Protein AF-A0A0V0QMC5-F1 (afdb_monomer_lite)

Structure (mmCIF, N/CA/C/O backbone):
data_AF-A0A0V0QMC5-F1
#
_entry.id   AF-A0A0V0QMC5-F1
#
loop_
_atom_site.group_PDB
_atom_site.id
_atom_site.type_symbol
_atom_site.label_atom_id
_atom_site.label_alt_id
_atom_site.label_comp_id
_atom_site.label_asym_id
_atom_site.label_entity_id
_atom_site.label_seq_id
_atom_site.pdbx_PDB_ins_code
_atom_site.Cartn_x
_atom_site.Cartn_y
_atom_site.Cartn_z
_atom_site.occupancy
_atom_site.B_iso_or_equiv
_atom_site.auth_seq_id
_atom_site.auth_comp_id
_atom_site.auth_asym_id
_atom_site.auth_atom_id
_atom_site.pdbx_PDB_model_num
ATOM 1 N N . MET A 1 1 ? -16.321 4.943 2.277 1.00 28.97 1 MET A N 1
ATOM 2 C CA . MET A 1 1 ? -15.683 5.980 3.112 1.00 28.97 1 MET A CA 1
ATOM 3 C C . MET A 1 1 ? -14.637 6.665 2.255 1.00 28.97 1 MET A C 1
ATOM 5 O O . MET A 1 1 ? -13.617 6.058 1.961 1.00 28.97 1 MET A O 1
ATOM 9 N N . TYR A 1 2 ? -14.929 7.880 1.792 1.00 22.17 2 TYR A N 1
ATOM 10 C CA . TYR A 1 2 ? -13.924 8.721 1.155 1.00 22.17 2 TYR A CA 1
ATOM 11 C C . TYR A 1 2 ? -12.969 9.185 2.243 1.00 22.17 2 TYR A C 1
ATOM 13 O O . TYR A 1 2 ? -13.327 9.986 3.105 1.00 22.17 2 TYR A O 1
ATOM 21 N N . ILE A 1 3 ? -11.749 8.663 2.218 1.00 25.73 3 ILE A N 1
ATOM 22 C CA . ILE A 1 3 ? -10.658 9.318 2.919 1.00 25.73 3 ILE A CA 1
ATOM 23 C C . ILE A 1 3 ? -10.392 10.588 2.111 1.00 25.73 3 ILE A C 1
ATOM 25 O O . ILE A 1 3 ? -9.772 10.535 1.046 1.00 25.73 3 ILE A O 1
ATOM 29 N N . LYS A 1 4 ? -10.890 11.734 2.590 1.00 29.11 4 LYS A N 1
ATOM 30 C CA . LYS A 1 4 ? -10.385 13.039 2.159 1.00 29.11 4 LYS A CA 1
ATOM 31 C C . LYS A 1 4 ? -8.964 13.141 2.701 1.00 29.11 4 LYS A C 1
ATOM 33 O O . LYS A 1 4 ? -8.725 13.649 3.793 1.00 29.11 4 LYS A O 1
ATOM 38 N N . ILE A 1 5 ? -8.030 12.554 1.958 1.00 29.44 5 ILE A N 1
ATOM 39 C CA . ILE A 1 5 ? -6.607 12.710 2.214 1.00 29.44 5 ILE A CA 1
ATOM 40 C C . ILE A 1 5 ? -6.326 14.188 1.992 1.00 29.44 5 ILE A C 1
ATOM 42 O O . ILE A 1 5 ? -6.602 14.718 0.910 1.00 29.44 5 ILE A O 1
ATOM 46 N N . ARG A 1 6 ? -5.839 14.831 3.060 1.00 25.47 6 ARG A N 1
ATOM 47 C CA . ARG A 1 6 ? -5.181 16.140 3.046 1.00 25.47 6 ARG A CA 1
ATOM 48 C C . ARG A 1 6 ? -4.457 16.311 1.715 1.00 25.47 6 ARG A C 1
ATOM 50 O O . ARG A 1 6 ? -3.781 15.385 1.279 1.00 25.47 6 ARG A O 1
ATOM 57 N N . GLU A 1 7 ? -4.636 17.452 1.063 1.00 30.78 7 GLU A N 1
ATOM 58 C CA . GLU A 1 7 ? -3.890 17.805 -0.140 1.00 30.78 7 GLU A CA 1
ATOM 59 C C . GLU A 1 7 ? -2.393 17.553 0.076 1.00 30.78 7 GLU A C 1
ATOM 61 O O . GLU A 1 7 ? -1.679 18.376 0.638 1.00 30.78 7 GLU A O 1
ATOM 66 N N . ILE A 1 8 ? -1.901 16.412 -0.403 1.00 32.62 8 ILE A N 1
ATOM 67 C CA . ILE A 1 8 ? -0.591 16.390 -1.023 1.00 32.62 8 ILE A CA 1
ATOM 68 C C . ILE A 1 8 ? -0.841 17.193 -2.291 1.00 32.62 8 ILE A C 1
ATOM 70 O O . ILE A 1 8 ? -1.477 16.702 -3.227 1.00 32.62 8 ILE A O 1
ATOM 74 N N . LYS A 1 9 ? -0.503 18.485 -2.234 1.00 29.08 9 LYS A N 1
ATOM 75 C CA . LYS A 1 9 ? -0.368 19.318 -3.425 1.00 29.08 9 LYS A CA 1
ATOM 76 C C . LYS A 1 9 ? 0.510 18.516 -4.376 1.00 29.08 9 LYS A C 1
ATOM 78 O O . LYS A 1 9 ? 1.635 18.228 -4.002 1.00 29.08 9 LYS A O 1
ATOM 83 N N . ASP A 1 10 ? -0.061 18.002 -5.460 1.00 40.97 10 ASP A N 1
ATOM 84 C CA . ASP A 1 10 ? 0.359 18.116 -6.866 1.00 40.97 10 ASP A CA 1
ATOM 85 C C . ASP A 1 10 ? 1.866 18.245 -7.231 1.00 40.97 10 ASP A C 1
ATOM 87 O O . ASP A 1 10 ? 2.194 18.639 -8.350 1.00 40.97 10 ASP A O 1
ATOM 91 N N . GLN A 1 11 ? 2.797 17.959 -6.321 1.00 41.06 11 GLN A N 1
ATOM 92 C CA . GLN A 1 11 ? 4.141 18.541 -6.310 1.00 41.06 11 GLN A CA 1
ATOM 93 C C . GLN A 1 11 ? 5.246 17.532 -5.972 1.00 41.06 11 GLN A C 1
ATOM 95 O O . GLN A 1 11 ? 6.317 17.946 -5.557 1.00 41.06 11 GLN A O 1
ATOM 100 N N . ASP A 1 12 ? 5.025 16.230 -6.169 1.00 43.59 12 ASP A N 1
ATOM 101 C CA . ASP A 1 12 ? 6.141 15.269 -6.081 1.00 43.59 12 ASP A CA 1
ATOM 102 C C . ASP A 1 12 ? 6.035 14.075 -7.043 1.00 43.59 12 ASP A C 1
ATOM 104 O O . ASP A 1 12 ? 6.689 13.051 -6.875 1.00 43.59 12 ASP A O 1
ATOM 108 N N . TYR A 1 13 ? 5.220 14.211 -8.095 1.00 43.84 13 TYR A N 1
ATOM 109 C CA . TYR A 1 13 ? 5.442 13.464 -9.329 1.00 43.84 13 TYR A CA 1
ATOM 110 C C . TYR A 1 13 ? 5.709 14.497 -10.426 1.00 43.84 13 TYR A C 1
ATOM 112 O O . TYR A 1 13 ? 4.837 15.331 -10.696 1.00 43.84 13 TYR A O 1
ATOM 120 N N . PRO A 1 14 ? 6.922 14.555 -10.986 1.00 40.41 14 PRO A N 1
ATOM 121 C CA . PRO A 1 14 ? 7.317 15.667 -11.827 1.00 40.41 14 PRO A CA 1
ATOM 122 C C . PRO A 1 14 ? 6.473 15.684 -13.104 1.00 40.41 14 PRO A C 1
ATOM 124 O O . PRO A 1 14 ? 6.470 14.749 -13.896 1.00 40.41 14 PRO A O 1
ATOM 127 N N . ARG A 1 15 ? 5.754 16.792 -13.307 1.00 44.69 15 ARG A N 1
ATOM 128 C CA . ARG A 1 15 ? 5.015 17.130 -14.539 1.00 44.69 15 ARG A CA 1
ATOM 129 C C . ARG A 1 15 ? 5.931 17.468 -15.727 1.00 44.69 15 ARG A C 1
ATOM 131 O O . ARG A 1 15 ? 5.450 17.884 -16.774 1.00 44.69 15 ARG A O 1
ATOM 138 N N . GLN A 1 16 ? 7.242 17.354 -15.545 1.00 51.91 16 GLN A N 1
ATOM 139 C CA . GLN A 1 16 ? 8.277 17.734 -16.497 1.00 51.91 16 GLN A CA 1
ATOM 140 C C . GLN A 1 16 ? 9.304 16.613 -16.613 1.00 51.91 16 GLN A C 1
ATOM 142 O O . GLN A 1 16 ? 9.510 15.861 -15.661 1.00 51.91 16 GLN A O 1
ATOM 147 N N . VAL A 1 17 ? 9.959 16.546 -17.776 1.00 56.66 17 VAL A N 1
ATOM 148 C CA . VAL A 1 17 ? 11.167 15.745 -18.000 1.00 56.66 17 VAL A CA 1
ATOM 149 C C . VAL A 1 17 ? 12.146 16.054 -16.869 1.00 56.66 17 VAL A C 1
ATOM 151 O O . VAL A 1 17 ? 12.689 17.155 -16.804 1.00 56.66 17 VAL A O 1
ATOM 154 N N . ILE A 1 18 ? 12.312 15.113 -15.943 1.00 67.94 18 ILE A N 1
ATOM 155 C CA . ILE A 1 18 ? 13.310 15.237 -14.886 1.00 67.94 18 ILE A CA 1
ATOM 156 C C . ILE A 1 18 ? 14.675 14.920 -15.450 1.00 67.94 18 ILE A C 1
ATOM 158 O O . ILE A 1 18 ? 14.843 13.973 -16.216 1.00 67.94 18 ILE A O 1
ATOM 162 N N . ASP A 1 19 ? 15.657 15.715 -15.050 1.00 76.56 19 ASP A N 1
ATOM 163 C CA . ASP A 1 19 ? 17.043 15.398 -15.326 1.00 76.56 19 ASP A CA 1
ATOM 164 C C . ASP A 1 19 ? 17.458 14.116 -14.585 1.00 76.56 19 ASP A C 1
ATOM 166 O O . ASP A 1 19 ? 16.930 13.764 -13.525 1.00 76.56 19 ASP A O 1
ATOM 170 N N . GLU A 1 20 ? 18.437 13.414 -15.147 1.00 79.44 20 GLU A N 1
ATOM 171 C CA . GLU A 1 20 ? 18.929 12.134 -14.630 1.00 79.44 20 GLU A CA 1
ATOM 172 C C . GLU A 1 20 ? 19.412 12.233 -13.170 1.00 79.44 20 GLU A C 1
ATOM 174 O O . GLU A 1 20 ? 19.252 11.297 -12.382 1.00 79.44 20 GLU A O 1
ATOM 179 N N . LYS A 1 21 ? 19.984 13.379 -12.777 1.00 81.88 21 LYS A N 1
ATOM 180 C CA . LYS A 1 21 ? 20.479 13.609 -11.414 1.00 81.88 21 LYS A CA 1
ATOM 181 C C . LYS A 1 21 ? 19.318 13.719 -10.423 1.00 81.88 21 LYS A C 1
ATOM 183 O O . LYS A 1 21 ? 19.379 13.113 -9.351 1.00 81.88 21 LYS A O 1
ATOM 188 N N . THR A 1 22 ? 18.259 14.428 -10.795 1.00 78.69 22 THR A N 1
ATOM 189 C CA . THR A 1 22 ? 17.004 14.494 -10.043 1.00 78.69 22 THR A CA 1
ATOM 190 C C . THR A 1 22 ? 16.368 13.108 -9.947 1.00 78.69 22 THR A C 1
ATOM 192 O O . THR A 1 22 ? 16.087 12.650 -8.839 1.00 78.69 22 THR A O 1
ATOM 195 N N . ALA A 1 23 ? 16.239 12.375 -11.057 1.00 78.62 23 ALA A N 1
ATOM 196 C CA . ALA A 1 23 ? 15.662 11.028 -11.054 1.00 78.62 23 ALA A CA 1
ATOM 197 C C . ALA A 1 23 ? 16.403 10.071 -10.103 1.00 78.62 23 ALA A C 1
ATOM 199 O O . ALA A 1 23 ? 15.779 9.405 -9.277 1.00 78.62 23 ALA A O 1
ATOM 200 N N . LYS A 1 24 ? 17.740 10.067 -10.119 1.00 83.12 24 LYS A N 1
ATOM 201 C CA . LYS A 1 24 ? 18.550 9.251 -9.195 1.00 83.12 24 LYS A CA 1
ATOM 202 C C . LYS A 1 24 ? 18.336 9.605 -7.722 1.00 83.12 24 LYS A C 1
ATOM 204 O O . LYS A 1 24 ? 18.384 8.718 -6.874 1.00 83.12 24 LYS A O 1
ATOM 209 N N . SER A 1 25 ? 18.088 10.877 -7.410 1.00 80.69 25 SER A N 1
ATOM 210 C CA . SER A 1 25 ? 17.834 11.319 -6.034 1.00 80.69 25 SER A CA 1
ATOM 211 C C . SER A 1 25 ? 16.466 10.865 -5.517 1.00 80.69 25 SER A C 1
ATOM 213 O O . SER A 1 25 ? 16.364 10.457 -4.363 1.00 80.69 25 SER A O 1
ATOM 215 N N . TYR A 1 26 ? 15.421 10.949 -6.344 1.00 79.50 26 TYR A N 1
ATOM 216 C CA . TYR A 1 26 ? 14.044 10.659 -5.921 1.00 79.50 26 TYR A CA 1
ATOM 217 C C . TYR A 1 26 ? 13.670 9.179 -6.062 1.00 79.50 26 TYR A C 1
ATOM 219 O O . TYR A 1 26 ? 13.027 8.608 -5.182 1.00 79.50 26 TYR A O 1
ATOM 227 N N . CYS A 1 27 ? 14.081 8.535 -7.154 1.00 82.06 27 CYS A N 1
ATOM 228 C CA . CYS A 1 27 ? 13.667 7.174 -7.492 1.00 82.06 27 CYS A CA 1
ATOM 229 C C . CYS A 1 27 ? 14.529 6.089 -6.808 1.00 82.06 27 CYS A C 1
ATOM 231 O O . CYS A 1 27 ? 14.184 4.901 -6.823 1.00 82.06 27 CYS A O 1
ATOM 233 N N . GLY A 1 28 ? 15.657 6.475 -6.201 1.00 86.38 28 GLY A N 1
ATOM 234 C CA . GLY A 1 28 ? 16.587 5.558 -5.547 1.00 86.38 28 GLY A CA 1
ATOM 235 C C . GLY A 1 28 ? 17.204 4.566 -6.536 1.00 86.38 28 GLY A C 1
ATOM 236 O O . GLY A 1 28 ? 17.876 4.962 -7.479 1.00 86.38 28 GLY A O 1
ATOM 237 N N . GLN A 1 29 ? 16.989 3.266 -6.314 1.00 89.00 29 GLN A N 1
ATOM 238 C CA . GLN A 1 29 ? 17.571 2.196 -7.142 1.00 89.00 29 GLN A CA 1
ATOM 239 C C . GLN A 1 29 ? 16.769 1.847 -8.405 1.00 89.00 29 GLN A C 1
ATOM 241 O O . GLN A 1 29 ? 17.241 1.045 -9.202 1.00 89.00 29 GLN A O 1
ATOM 246 N N . VAL A 1 30 ? 15.555 2.379 -8.573 1.00 89.44 30 VAL A N 1
ATOM 247 C CA . VAL A 1 30 ? 14.687 2.054 -9.717 1.00 89.44 30 VAL A CA 1
ATOM 248 C C . VAL A 1 30 ? 14.483 3.318 -10.527 1.00 89.44 30 VAL A C 1
ATOM 250 O O . VAL A 1 30 ? 13.495 4.023 -10.331 1.00 89.44 30 VAL A O 1
ATOM 253 N N . VAL A 1 31 ? 15.453 3.635 -11.378 1.00 88.56 31 VAL A N 1
ATOM 254 C CA . VAL A 1 31 ? 15.481 4.895 -12.132 1.00 88.56 31 VAL A CA 1
ATOM 255 C C . VAL A 1 31 ? 15.034 4.662 -13.570 1.00 88.56 31 VAL A C 1
ATOM 257 O O . VAL A 1 31 ? 14.238 5.440 -14.088 1.00 88.56 31 VAL A O 1
ATOM 260 N N . TYR A 1 32 ? 15.498 3.579 -14.190 1.00 91.12 32 TYR A N 1
ATOM 261 C CA . TYR A 1 32 ? 15.303 3.274 -15.605 1.00 91.12 32 TYR A CA 1
ATOM 262 C C . TYR A 1 32 ? 14.290 2.154 -15.832 1.00 91.12 32 TYR A C 1
ATOM 264 O O . TYR A 1 32 ? 14.012 1.353 -14.934 1.00 91.12 32 TYR A O 1
ATOM 272 N N . ASN A 1 33 ? 13.780 2.043 -17.059 1.00 90.69 33 ASN A N 1
ATOM 273 C CA . ASN A 1 33 ? 12.853 0.975 -17.443 1.00 90.69 33 ASN A CA 1
ATOM 274 C C . ASN A 1 33 ? 13.448 -0.423 -17.216 1.00 90.69 33 ASN A C 1
ATOM 276 O O . ASN A 1 33 ? 12.760 -1.313 -16.710 1.00 90.69 33 ASN A O 1
ATOM 280 N N . LYS A 1 34 ? 14.744 -0.618 -17.489 1.00 92.06 34 LYS A N 1
ATOM 281 C CA . LYS A 1 34 ? 15.441 -1.883 -17.193 1.00 92.06 34 LYS A CA 1
ATOM 282 C C . LYS A 1 34 ? 15.437 -2.260 -15.708 1.00 92.06 34 LYS A C 1
ATOM 284 O O . LYS A 1 34 ? 15.440 -3.446 -15.381 1.00 92.06 34 LYS A O 1
ATOM 289 N N . ASP A 1 35 ? 15.363 -1.278 -14.810 1.00 92.00 35 ASP A N 1
ATOM 290 C CA . ASP A 1 35 ? 15.381 -1.514 -13.364 1.00 92.00 35 ASP A CA 1
ATOM 291 C C . ASP A 1 35 ? 14.039 -2.062 -12.848 1.00 92.00 35 ASP A C 1
ATOM 293 O O . ASP A 1 35 ? 13.967 -2.589 -11.731 1.00 92.00 35 ASP A O 1
ATOM 297 N N . LEU A 1 36 ? 12.965 -1.971 -13.644 1.00 89.25 36 LEU A N 1
ATOM 298 C CA . LEU A 1 36 ? 11.629 -2.449 -13.278 1.00 89.25 36 LEU A CA 1
ATOM 299 C C . LEU A 1 36 ? 11.550 -3.979 -13.217 1.00 89.25 36 LEU A C 1
ATOM 301 O O . LEU A 1 36 ? 10.732 -4.517 -12.475 1.00 89.25 36 LEU A O 1
ATOM 305 N N . GLY A 1 37 ? 12.406 -4.690 -13.960 1.00 86.50 37 GLY A N 1
ATOM 306 C CA . GLY A 1 37 ? 12.398 -6.157 -14.000 1.00 86.50 37 GLY A CA 1
ATOM 307 C C . GLY A 1 37 ? 11.114 -6.754 -14.592 1.00 86.50 37 GLY A C 1
ATOM 308 O O . GLY A 1 37 ? 10.752 -7.885 -14.267 1.00 86.50 37 GLY A O 1
ATOM 309 N N . LEU A 1 38 ? 10.399 -6.001 -15.435 1.00 84.25 38 LEU A N 1
ATOM 310 C CA . LEU A 1 38 ? 9.182 -6.473 -16.096 1.00 84.25 38 LEU A CA 1
ATOM 311 C C . LEU A 1 38 ? 9.520 -7.518 -17.165 1.00 84.25 38 LEU A C 1
ATOM 313 O O . LEU A 1 38 ? 10.466 -7.358 -17.933 1.00 84.25 38 LEU A O 1
ATOM 317 N N . LYS A 1 39 ? 8.682 -8.558 -17.281 1.00 80.44 39 LYS A N 1
ATOM 318 C CA . LYS A 1 39 ? 8.802 -9.578 -18.345 1.00 80.44 39 LYS A CA 1
ATOM 319 C C . LYS A 1 39 ? 8.669 -8.981 -19.751 1.00 80.44 39 LYS A C 1
ATOM 321 O O . LYS A 1 39 ? 9.186 -9.548 -20.708 1.00 80.44 39 LYS A O 1
ATOM 326 N N . LYS A 1 40 ? 7.935 -7.871 -19.873 1.00 81.69 40 LYS A N 1
ATOM 327 C CA . LYS A 1 40 ? 7.776 -7.081 -21.096 1.00 81.69 40 LYS A CA 1
ATOM 328 C C . LYS A 1 40 ? 7.886 -5.604 -20.733 1.00 81.69 40 LYS A C 1
ATOM 330 O O . LYS A 1 40 ? 7.111 -5.129 -19.908 1.00 81.69 40 LYS A O 1
ATOM 335 N N . LEU A 1 41 ? 8.832 -4.905 -21.352 1.00 86.81 41 LEU A N 1
ATOM 336 C CA . LEU A 1 41 ? 8.982 -3.454 -21.252 1.00 86.81 41 LEU A CA 1
ATOM 337 C C . LEU A 1 41 ? 8.088 -2.803 -22.304 1.00 86.81 41 LEU A C 1
ATOM 339 O O . LEU A 1 41 ? 8.539 -2.424 -23.382 1.00 86.81 41 LEU A O 1
ATOM 343 N N . VAL A 1 42 ? 6.795 -2.777 -22.006 1.00 90.12 42 VAL A N 1
ATOM 344 C CA . VAL A 1 42 ? 5.780 -2.151 -22.850 1.00 90.12 42 VAL A CA 1
ATOM 345 C C . VAL A 1 42 ? 5.059 -1.074 -22.067 1.00 90.12 42 VAL A C 1
ATOM 347 O O . VAL A 1 42 ? 4.887 -1.185 -20.852 1.00 90.12 42 VAL A O 1
ATOM 350 N N . SER A 1 43 ? 4.657 -0.033 -22.774 1.00 86.69 43 SER A N 1
ATOM 351 C CA . SER A 1 43 ? 3.884 1.057 -22.219 1.00 86.69 43 SER A CA 1
ATOM 352 C C . SER A 1 43 ? 2.419 0.670 -22.030 1.00 86.69 43 SER A C 1
ATOM 354 O O . SER A 1 43 ? 1.970 -0.380 -22.502 1.00 86.69 43 SER A O 1
ATOM 356 N N . VAL A 1 44 ? 1.647 1.534 -21.371 1.00 85.50 44 VAL A N 1
ATOM 357 C CA . VAL A 1 44 ? 0.197 1.371 -21.185 1.00 85.50 44 VAL A CA 1
ATOM 358 C C . VAL A 1 44 ? -0.522 1.228 -22.533 1.00 85.50 44 VAL A C 1
ATOM 360 O O . VAL A 1 44 ? -1.479 0.462 -22.634 1.00 85.50 44 VAL A O 1
ATOM 363 N N . ASN A 1 45 ? -0.021 1.883 -23.585 1.00 84.88 45 ASN A N 1
ATOM 364 C CA . ASN A 1 45 ? -0.559 1.773 -24.945 1.00 84.88 45 ASN A CA 1
ATOM 365 C C . ASN A 1 45 ? 0.028 0.615 -25.770 1.00 84.88 45 ASN A C 1
ATOM 367 O O . ASN A 1 45 ? -0.334 0.444 -26.933 1.00 84.88 45 ASN A O 1
ATOM 371 N N . GLY A 1 46 ? 0.914 -0.196 -25.188 1.00 85.94 46 GLY A N 1
ATOM 372 C CA . GLY A 1 46 ? 1.519 -1.351 -25.850 1.00 85.94 46 GLY A CA 1
ATOM 373 C C . GLY A 1 46 ? 2.736 -1.032 -26.722 1.00 85.94 46 GLY A C 1
ATOM 374 O O . GLY A 1 46 ? 3.211 -1.918 -27.430 1.00 85.94 46 GLY A O 1
ATOM 375 N N . GLU A 1 47 ? 3.260 0.192 -26.666 1.00 89.06 47 GLU A N 1
ATOM 376 C CA . GLU A 1 47 ? 4.507 0.558 -27.345 1.00 89.06 47 GLU A CA 1
ATOM 377 C C . GLU A 1 47 ? 5.719 0.025 -26.578 1.00 89.06 47 GLU A C 1
ATOM 379 O O . GLU A 1 47 ? 5.678 -0.128 -25.359 1.00 89.06 47 GLU A O 1
ATOM 384 N N . GLN A 1 48 ? 6.807 -0.286 -27.280 1.00 90.62 48 GLN A N 1
ATOM 385 C CA . GLN A 1 48 ? 8.021 -0.776 -26.634 1.00 90.62 48 GLN A CA 1
ATOM 386 C C . GLN A 1 48 ? 8.738 0.370 -25.913 1.00 90.62 48 GLN A C 1
ATOM 388 O O . GLN A 1 48 ? 9.020 1.403 -26.513 1.00 90.62 48 GLN A O 1
ATOM 393 N N . LEU A 1 49 ? 9.062 0.158 -24.639 1.00 88.94 49 LEU A N 1
ATOM 394 C CA . LEU A 1 49 ? 9.821 1.110 -23.836 1.00 88.94 49 LEU A CA 1
ATOM 395 C C . LEU A 1 49 ? 11.324 0.893 -24.026 1.00 88.94 49 LEU A C 1
ATOM 397 O O . LEU A 1 49 ? 11.795 -0.249 -24.008 1.00 88.94 49 LEU A O 1
ATOM 401 N N . ASP A 1 50 ? 12.074 1.987 -24.160 1.00 89.94 50 ASP A N 1
ATOM 402 C CA . ASP A 1 50 ? 13.536 1.948 -24.177 1.00 89.94 50 ASP A CA 1
ATOM 403 C C . ASP A 1 50 ? 14.060 1.559 -22.776 1.00 89.94 50 ASP A C 1
ATOM 405 O O . ASP A 1 50 ? 13.683 2.201 -21.788 1.00 89.94 50 ASP A O 1
ATOM 409 N N . PRO A 1 51 ? 14.896 0.510 -22.642 1.00 91.12 51 PRO A N 1
ATOM 410 C CA . PRO A 1 51 ? 15.471 0.097 -21.362 1.00 91.12 51 PRO A CA 1
ATOM 411 C C . PRO A 1 51 ? 16.292 1.172 -20.636 1.00 91.12 51 PRO A C 1
ATOM 413 O O . PRO A 1 51 ? 16.357 1.128 -19.402 1.00 91.12 51 PRO A O 1
ATOM 416 N N . ASP A 1 52 ? 16.927 2.087 -21.373 1.00 90.81 52 ASP A N 1
ATOM 417 C CA . ASP A 1 52 ? 17.802 3.133 -20.833 1.00 90.81 52 ASP A CA 1
ATOM 418 C C . ASP A 1 52 ? 17.062 4.449 -20.545 1.00 90.81 52 ASP A C 1
ATOM 420 O O . ASP A 1 52 ? 17.610 5.329 -19.877 1.00 90.81 52 ASP A O 1
ATOM 424 N N . ASP A 1 53 ? 15.796 4.559 -20.954 1.00 88.81 53 ASP A N 1
ATOM 425 C CA . ASP A 1 53 ? 14.939 5.681 -20.582 1.00 88.81 53 ASP A CA 1
ATOM 426 C C . ASP A 1 53 ? 14.515 5.616 -19.107 1.00 88.81 53 ASP A C 1
ATOM 428 O O . ASP A 1 53 ? 14.349 4.547 -18.504 1.00 88.81 53 ASP A O 1
ATOM 432 N N . ILE A 1 54 ? 14.310 6.801 -18.521 1.00 85.19 54 ILE A N 1
ATOM 433 C CA . ILE A 1 54 ? 13.794 6.959 -17.156 1.00 85.19 54 ILE A CA 1
ATOM 434 C C . ILE A 1 54 ? 12.404 6.322 -17.075 1.00 85.19 54 ILE A C 1
ATOM 436 O O . ILE A 1 54 ? 11.508 6.644 -17.857 1.00 85.19 54 ILE A O 1
ATOM 440 N N . ALA A 1 55 ? 12.212 5.445 -16.091 1.00 86.12 55 ALA A N 1
ATOM 441 C CA . ALA A 1 55 ? 10.939 4.783 -15.871 1.00 86.12 55 ALA A CA 1
ATOM 442 C C . ALA A 1 55 ? 9.872 5.783 -15.424 1.00 86.12 55 ALA A C 1
ATOM 444 O O . ALA A 1 55 ? 10.067 6.553 -14.482 1.00 86.12 55 ALA A O 1
ATOM 445 N N . VAL A 1 56 ? 8.696 5.707 -16.041 1.00 85.50 56 VAL A N 1
ATOM 446 C CA . VAL A 1 56 ? 7.528 6.479 -15.618 1.00 85.50 56 VAL A CA 1
ATOM 447 C C . VAL A 1 56 ? 6.382 5.506 -15.306 1.00 85.50 56 VAL A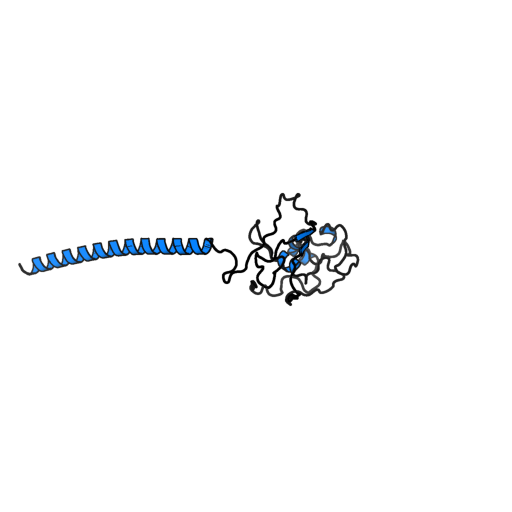 C 1
ATOM 449 O O . VAL A 1 56 ? 5.821 4.934 -16.236 1.00 85.50 56 VAL A O 1
ATOM 452 N N . PRO A 1 57 ? 5.996 5.279 -14.036 1.00 87.62 57 PRO A N 1
ATOM 453 C CA . PRO A 1 57 ? 6.591 5.802 -12.812 1.00 87.62 57 PRO A CA 1
ATOM 454 C C . PRO A 1 57 ? 7.863 5.107 -12.299 1.00 87.62 57 PRO A C 1
ATOM 456 O O . PRO A 1 57 ? 7.920 3.889 -12.211 1.00 87.62 57 PRO A O 1
ATOM 459 N N . CYS A 1 58 ? 8.875 5.872 -11.888 1.00 86.19 58 CYS A N 1
ATOM 460 C CA . CYS A 1 58 ? 10.094 5.340 -11.271 1.00 86.19 58 CYS A CA 1
ATOM 461 C C . CYS A 1 58 ? 9.902 4.999 -9.777 1.00 86.19 58 CYS A C 1
ATOM 463 O O . CYS A 1 58 ? 8.950 5.441 -9.127 1.00 86.19 58 CYS A O 1
ATOM 465 N N . GLY A 1 59 ? 10.857 4.265 -9.204 1.00 88.38 59 GLY A N 1
ATOM 466 C CA . GLY A 1 59 ? 10.942 4.013 -7.766 1.00 88.38 59 GLY A CA 1
ATOM 467 C C . GLY A 1 59 ? 10.398 2.659 -7.304 1.00 88.38 59 GLY A C 1
ATOM 468 O O . GLY A 1 59 ? 9.600 1.996 -7.966 1.00 88.38 59 GLY A O 1
ATOM 469 N N . GLN A 1 60 ? 10.838 2.246 -6.111 1.00 88.00 60 GLN A N 1
ATOM 470 C CA . GLN A 1 60 ? 10.518 0.930 -5.538 1.00 88.00 60 GLN A CA 1
ATOM 471 C C . GLN A 1 60 ? 9.025 0.756 -5.220 1.00 88.00 60 GLN A C 1
ATOM 473 O O . GLN A 1 60 ? 8.479 -0.335 -5.373 1.00 88.00 60 GLN A O 1
ATOM 478 N N . ILE A 1 61 ? 8.346 1.830 -4.803 1.00 88.25 61 ILE A N 1
ATOM 479 C CA . ILE A 1 61 ? 6.906 1.802 -4.497 1.00 88.25 61 ILE A CA 1
ATOM 480 C C . ILE A 1 61 ? 6.101 1.486 -5.759 1.00 88.25 61 ILE A C 1
ATOM 482 O O . ILE A 1 61 ? 5.214 0.637 -5.730 1.00 88.25 61 ILE A O 1
ATOM 486 N N . ALA A 1 62 ? 6.433 2.150 -6.868 1.00 87.25 62 ALA A N 1
ATOM 487 C CA . ALA A 1 62 ? 5.786 1.903 -8.144 1.00 87.25 62 ALA A CA 1
ATOM 488 C C . ALA A 1 62 ? 6.123 0.497 -8.654 1.00 87.25 62 ALA A C 1
ATOM 490 O O . ALA A 1 62 ? 5.212 -0.270 -8.931 1.00 87.25 62 ALA A O 1
ATOM 491 N N . LYS A 1 63 ? 7.408 0.113 -8.677 1.00 89.94 63 LYS A N 1
ATOM 492 C CA . LYS A 1 63 ? 7.863 -1.220 -9.117 1.00 89.94 63 LYS A CA 1
ATOM 493 C C . LYS A 1 63 ? 7.164 -2.377 -8.398 1.00 89.94 63 LYS A C 1
ATOM 495 O O . LYS A 1 63 ? 6.891 -3.400 -9.012 1.00 89.94 63 LYS A O 1
ATOM 500 N N . SER A 1 64 ? 6.872 -2.216 -7.110 1.00 89.50 64 SER A N 1
ATOM 501 C CA . SER A 1 64 ? 6.173 -3.218 -6.295 1.00 89.50 64 SER A CA 1
ATOM 502 C C . SER A 1 64 ? 4.649 -3.177 -6.448 1.00 89.50 64 SER A C 1
ATOM 504 O O . SER A 1 64 ? 3.937 -3.646 -5.568 1.00 89.50 64 SER A O 1
ATOM 506 N N . TYR A 1 65 ? 4.122 -2.601 -7.532 1.00 90.44 65 TYR A N 1
ATOM 507 C CA . TYR A 1 65 ? 2.685 -2.473 -7.740 1.00 90.44 65 TYR A CA 1
ATOM 508 C C . TYR A 1 65 ? 1.950 -3.814 -7.668 1.00 90.44 65 TYR A C 1
ATOM 510 O O . TYR A 1 65 ? 2.258 -4.766 -8.384 1.00 90.44 65 TYR A O 1
ATOM 518 N N . PHE A 1 66 ? 0.940 -3.855 -6.802 1.00 90.12 66 PHE A N 1
ATOM 519 C CA . PHE A 1 66 ? 0.069 -5.002 -6.631 1.00 90.12 66 PHE A CA 1
ATOM 520 C C . PHE A 1 66 ? -0.824 -5.219 -7.856 1.00 90.12 66 PHE A C 1
ATOM 522 O O . PHE A 1 66 ? -1.634 -4.359 -8.196 1.00 90.12 66 PHE A O 1
ATOM 529 N N . ASN A 1 67 ? -0.694 -6.381 -8.498 1.00 88.88 67 ASN A N 1
ATOM 530 C CA . ASN A 1 67 ? -1.292 -6.674 -9.803 1.00 88.88 67 ASN A CA 1
ATOM 531 C C . ASN A 1 67 ? -2.157 -7.952 -9.837 1.00 88.88 67 ASN A C 1
ATOM 533 O O . ASN A 1 67 ? -2.431 -8.478 -10.922 1.00 88.88 67 ASN A O 1
ATOM 537 N N . ASP A 1 68 ? -2.601 -8.459 -8.681 1.00 88.06 68 ASP A N 1
ATOM 538 C CA . ASP A 1 68 ? -3.678 -9.457 -8.665 1.00 88.06 68 ASP A CA 1
ATOM 539 C C . ASP A 1 68 ? -4.986 -8.818 -9.138 1.00 88.06 68 ASP A C 1
ATOM 541 O O . ASP A 1 68 ? -5.192 -7.612 -8.989 1.00 88.06 68 ASP A O 1
ATOM 545 N N . SER A 1 69 ? -5.900 -9.634 -9.661 1.00 84.69 69 SER A N 1
ATOM 546 C CA . SER A 1 69 ? -7.250 -9.182 -9.998 1.00 84.69 69 SER A CA 1
ATOM 547 C C . SER A 1 69 ? -8.309 -9.974 -9.234 1.00 84.69 69 SER A C 1
ATOM 549 O O . SER A 1 69 ? -8.188 -11.183 -9.014 1.00 84.69 69 SER A O 1
ATOM 551 N N . PHE A 1 70 ? -9.367 -9.279 -8.812 1.00 84.25 70 PHE A N 1
ATOM 552 C CA . PHE A 1 70 ? -10.469 -9.871 -8.060 1.00 84.25 70 PHE A CA 1
ATOM 553 C C . PHE A 1 70 ? -11.793 -9.581 -8.760 1.00 84.25 70 PHE A C 1
ATOM 555 O O . PHE A 1 70 ? -12.146 -8.423 -8.985 1.00 84.25 70 PHE A O 1
ATOM 562 N N . LYS A 1 71 ? -12.549 -10.636 -9.073 1.00 77.31 71 LYS A N 1
ATOM 563 C CA . LYS A 1 71 ? -13.887 -10.546 -9.670 1.00 77.31 71 LYS A CA 1
ATOM 564 C C . LYS A 1 71 ? -14.887 -11.230 -8.753 1.00 77.31 71 LYS A C 1
ATOM 566 O O . LYS A 1 71 ? -14.816 -12.440 -8.536 1.00 77.31 71 LYS A O 1
ATOM 571 N N . LEU A 1 72 ? -15.818 -10.452 -8.213 1.00 73.31 72 LEU A N 1
ATOM 572 C CA . LEU A 1 72 ? -16.901 -10.961 -7.385 1.00 73.31 72 LEU A CA 1
ATOM 573 C C . LEU A 1 72 ? -18.165 -11.093 -8.233 1.00 73.31 72 LEU A C 1
ATOM 575 O O . LEU A 1 72 ? -18.711 -10.099 -8.702 1.00 73.31 72 LEU A O 1
ATOM 579 N N . TYR A 1 73 ? -18.643 -12.320 -8.396 1.00 71.12 73 TYR A N 1
ATOM 580 C CA . TYR A 1 73 ? -19.911 -12.599 -9.053 1.00 71.12 73 TYR A CA 1
ATOM 581 C C . TYR A 1 73 ? -20.994 -12.779 -7.994 1.00 71.12 73 TYR A C 1
ATOM 583 O O . TYR A 1 73 ? -20.923 -13.682 -7.153 1.00 71.12 73 TYR A O 1
ATOM 591 N N . TYR A 1 74 ? -22.004 -11.920 -8.066 1.00 64.56 74 TYR A N 1
ATOM 592 C CA . TYR A 1 74 ? -23.240 -12.018 -7.302 1.00 64.56 74 TYR A CA 1
ATOM 593 C C . TYR A 1 74 ? -24.411 -11.622 -8.209 1.00 64.56 74 TYR A C 1
ATOM 595 O O . TYR A 1 74 ? -24.236 -10.870 -9.167 1.00 64.56 74 TYR A O 1
ATOM 603 N N . LYS A 1 75 ? -25.600 -12.181 -7.972 1.00 52.38 75 LYS A N 1
ATOM 604 C CA . LYS A 1 75 ? -26.796 -11.843 -8.755 1.00 52.38 75 LYS A CA 1
ATOM 605 C C . LYS A 1 75 ? -27.443 -10.577 -8.179 1.00 52.38 75 LYS A C 1
ATOM 607 O O . LYS A 1 75 ? -28.232 -10.708 -7.253 1.00 52.38 75 LYS A O 1
ATOM 612 N N . GLU A 1 76 ? -27.176 -9.391 -8.734 1.00 53.50 76 GLU A N 1
ATOM 613 C CA . GLU A 1 76 ? -28.100 -8.243 -8.625 1.00 53.50 76 GLU A CA 1
ATOM 614 C C . GLU A 1 76 ? -27.906 -7.173 -9.724 1.00 53.50 76 GLU A C 1
ATOM 616 O O . GLU A 1 76 ? -26.880 -7.144 -10.400 1.00 53.50 76 GLU A O 1
ATOM 621 N N . LYS A 1 77 ? -28.961 -6.369 -9.965 1.00 43.03 77 LYS A N 1
ATOM 622 C CA . LYS A 1 77 ? -29.139 -5.451 -11.111 1.00 43.03 77 LYS A CA 1
ATOM 623 C C . LYS A 1 77 ? -28.092 -4.327 -11.150 1.00 43.03 77 LYS A C 1
ATOM 625 O O . LYS A 1 77 ? -27.849 -3.678 -10.142 1.00 43.03 77 LYS A O 1
ATOM 630 N N . ASN A 1 78 ? -27.577 -4.089 -12.361 1.00 38.22 78 ASN A N 1
ATOM 631 C CA . ASN A 1 78 ? -26.607 -3.066 -12.772 1.00 38.22 78 ASN A CA 1
ATOM 632 C C . ASN A 1 78 ? -26.651 -1.759 -11.972 1.00 38.22 78 ASN A C 1
ATOM 634 O O . ASN A 1 78 ? -27.675 -1.075 -11.996 1.00 38.22 78 ASN A O 1
ATOM 638 N N . GLN A 1 79 ? -25.500 -1.363 -11.420 1.00 44.00 79 GLN A N 1
ATOM 639 C CA . GLN A 1 79 ? -25.149 0.035 -11.162 1.00 44.00 79 GLN A CA 1
ATOM 640 C C . GLN A 1 79 ? -23.652 0.256 -11.435 1.00 44.00 79 GLN A C 1
ATOM 642 O O . GLN A 1 79 ? -22.813 -0.561 -11.056 1.00 44.00 79 GLN A O 1
ATOM 647 N N . GLU A 1 80 ? -23.357 1.341 -12.148 1.00 40.28 80 GLU A N 1
ATOM 648 C CA . GLU A 1 80 ? -22.021 1.835 -12.497 1.00 40.28 80 GLU A CA 1
ATOM 649 C C . GLU A 1 80 ? -21.482 2.727 -11.370 1.00 40.28 80 GLU A C 1
ATOM 651 O O . GLU A 1 80 ? -22.226 3.524 -10.803 1.00 40.28 80 GLU A O 1
ATOM 656 N N . GLY A 1 81 ? -20.194 2.588 -11.042 1.00 40.22 81 GLY A N 1
ATOM 657 C CA . GLY A 1 81 ? -19.517 3.400 -10.027 1.00 40.22 81 GLY A CA 1
ATOM 658 C C . GLY A 1 81 ? -18.842 4.643 -10.615 1.00 40.22 81 GLY A C 1
ATOM 659 O O . GLY A 1 81 ? -18.304 4.599 -11.720 1.00 40.22 81 GLY A O 1
ATOM 660 N N . GLU A 1 82 ? -18.837 5.745 -9.860 1.00 37.38 82 GLU A N 1
ATOM 661 C CA . GLU A 1 82 ? -18.179 7.006 -10.233 1.00 37.38 82 GLU A CA 1
ATOM 662 C C . GLU A 1 82 ? -16.656 6.970 -9.995 1.00 37.38 82 GLU A C 1
ATOM 664 O O . GLU A 1 82 ? -16.182 6.657 -8.898 1.00 37.38 82 GLU A O 1
ATOM 669 N N . LYS A 1 83 ? -15.885 7.355 -11.022 1.00 41.06 83 LYS A N 1
ATOM 670 C CA . LYS A 1 83 ? -14.418 7.494 -11.002 1.00 41.06 83 LYS A CA 1
ATOM 671 C C . LYS A 1 83 ? -14.049 8.937 -10.617 1.00 41.06 83 LYS A C 1
ATOM 673 O O . LYS A 1 83 ? -14.656 9.876 -11.114 1.00 41.06 83 LYS A O 1
ATOM 678 N N . GLY A 1 84 ? -13.085 9.128 -9.712 1.00 43.47 84 GLY A N 1
ATOM 679 C CA . GLY A 1 84 ? -12.666 10.460 -9.240 1.00 43.47 84 GLY A CA 1
ATOM 680 C C . GLY A 1 84 ? -11.463 11.054 -9.992 1.00 43.47 84 GLY A C 1
ATOM 681 O O . GLY A 1 84 ? -10.485 10.357 -10.248 1.00 43.47 84 GLY A O 1
ATOM 682 N N . ASP A 1 85 ? -11.490 12.368 -10.242 1.00 43.28 85 ASP A N 1
ATOM 683 C CA . ASP A 1 85 ? -10.572 13.106 -11.138 1.00 43.28 85 ASP A CA 1
ATOM 684 C C . ASP A 1 85 ? -9.262 13.615 -10.490 1.00 43.28 85 ASP A C 1
ATOM 686 O O . ASP A 1 85 ? -8.959 14.810 -10.539 1.00 43.28 85 ASP A O 1
ATOM 690 N N . LYS A 1 86 ? -8.464 12.757 -9.835 1.00 45.94 86 LYS A N 1
ATOM 691 C CA . LYS A 1 86 ? -7.251 13.229 -9.114 1.00 45.94 86 LYS A CA 1
ATOM 692 C C . LYS A 1 86 ? -5.900 12.897 -9.765 1.00 45.94 86 LYS A C 1
ATOM 694 O O . LYS A 1 86 ? -4.885 13.442 -9.345 1.00 45.94 86 LYS A O 1
ATOM 699 N N . PHE A 1 87 ? -5.857 12.051 -10.786 1.00 47.16 87 PHE A N 1
ATOM 700 C CA . PHE A 1 87 ? -4.614 11.660 -11.457 1.00 47.16 87 PHE A CA 1
ATOM 701 C C . PHE A 1 87 ? -4.838 11.713 -12.960 1.00 47.16 87 PHE A C 1
ATOM 703 O O . PHE A 1 87 ? -5.959 11.459 -13.396 1.00 47.16 87 PHE A O 1
ATOM 710 N N . ARG A 1 88 ? -3.812 12.118 -13.720 1.00 56.09 88 ARG A N 1
ATOM 711 C CA . ARG A 1 88 ? -3.893 12.251 -15.178 1.00 56.09 88 ARG A CA 1
ATOM 712 C C . ARG A 1 88 ? -2.673 11.647 -15.865 1.00 56.09 88 ARG A C 1
ATOM 714 O O . ARG A 1 88 ? -1.545 12.010 -15.529 1.00 56.09 88 ARG A O 1
ATOM 721 N N . ASN A 1 89 ? -2.915 10.762 -16.822 1.00 55.09 89 ASN A N 1
ATOM 722 C CA . ASN A 1 89 ? -1.927 10.205 -17.731 1.00 55.09 89 ASN A CA 1
ATOM 723 C C . ASN A 1 89 ? -1.393 11.355 -18.595 1.00 55.09 89 ASN A C 1
ATOM 725 O O . ASN A 1 89 ? -2.140 12.260 -18.970 1.00 55.09 89 ASN A O 1
ATOM 729 N N . GLN A 1 90 ? -0.087 11.364 -18.857 1.00 61.53 90 GLN A N 1
ATOM 730 C CA . GLN A 1 90 ? 0.548 12.443 -19.624 1.00 61.53 90 GLN A CA 1
ATOM 731 C C . GLN A 1 90 ? 0.924 11.944 -21.009 1.00 61.53 90 GLN A C 1
ATOM 733 O O . GLN A 1 90 ? 0.394 12.424 -22.005 1.00 61.53 90 GLN A O 1
ATOM 738 N N . ASP A 1 91 ? 1.803 10.946 -21.049 1.00 68.19 91 ASP A N 1
ATOM 739 C CA . ASP A 1 91 ? 2.234 10.292 -22.273 1.00 68.19 91 ASP A CA 1
ATOM 740 C C . ASP A 1 91 ? 2.180 8.776 -22.077 1.00 68.19 91 ASP A C 1
ATOM 742 O O . ASP A 1 91 ? 3.086 8.153 -21.518 1.00 68.19 91 ASP A O 1
ATOM 746 N N . LEU A 1 92 ? 1.072 8.190 -22.521 1.00 75.25 92 LEU A N 1
ATOM 747 C CA . LEU A 1 92 ? 0.789 6.763 -22.396 1.00 75.25 92 LEU A CA 1
ATOM 748 C C . LEU A 1 92 ? 1.786 5.880 -23.166 1.00 75.25 92 LEU A C 1
ATOM 750 O O . LEU A 1 92 ? 1.864 4.686 -22.885 1.00 75.25 92 LEU A O 1
ATOM 754 N N . SER A 1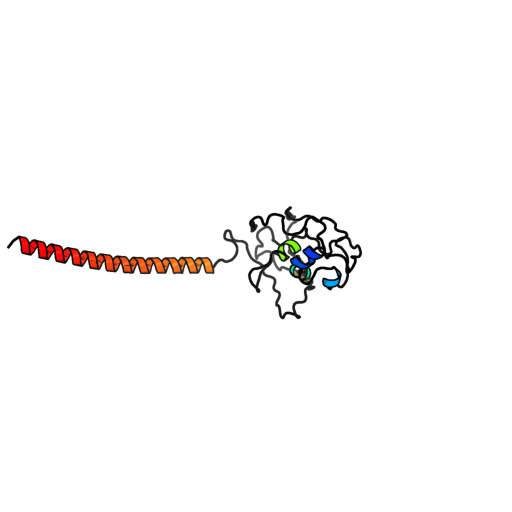 93 ? 2.547 6.449 -24.110 1.00 73.38 93 SER A N 1
ATOM 755 C CA . SER A 1 93 ? 3.594 5.733 -24.853 1.00 73.38 93 SER A CA 1
ATOM 756 C C . SER A 1 93 ? 4.853 5.476 -24.021 1.00 73.38 93 SER A C 1
ATOM 758 O O . SER A 1 93 ? 5.580 4.524 -24.289 1.00 73.38 93 SER A O 1
ATOM 760 N N . LYS A 1 94 ? 5.088 6.282 -22.977 1.00 77.88 94 LYS A N 1
ATOM 761 C CA . LYS A 1 94 ? 6.281 6.207 -22.113 1.00 77.88 94 LYS A CA 1
ATOM 762 C C . LYS A 1 94 ? 5.999 5.634 -20.732 1.00 77.88 94 LYS A C 1
ATOM 764 O O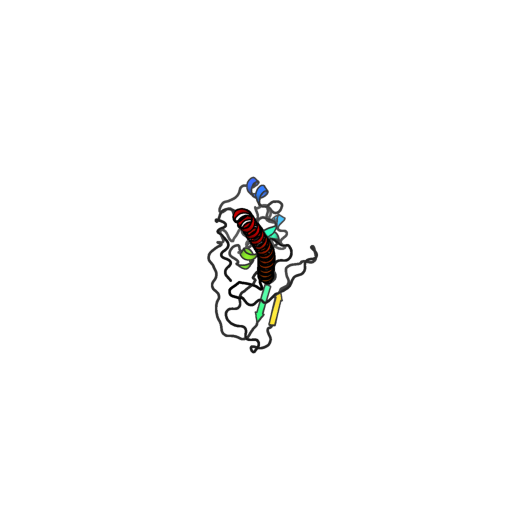 . LYS A 1 94 ? 6.920 5.302 -19.990 1.00 77.88 94 LYS A O 1
ATOM 769 N N . GLN A 1 95 ? 4.726 5.550 -20.367 1.00 83.56 95 GLN A N 1
ATOM 770 C CA . GLN A 1 95 ? 4.303 5.078 -19.060 1.00 83.56 95 GLN A CA 1
ATOM 771 C C . GLN A 1 95 ? 4.196 3.561 -19.053 1.00 83.56 95 GLN A C 1
ATOM 773 O O . GLN A 1 95 ? 3.486 3.006 -19.881 1.00 83.56 95 GLN A O 1
ATOM 778 N N . TRP A 1 96 ? 4.856 2.885 -18.113 1.00 84.19 96 TRP A N 1
ATOM 779 C CA . TRP A 1 96 ? 4.730 1.428 -17.957 1.00 84.19 96 TRP A CA 1
ATOM 780 C C . TRP A 1 96 ? 3.539 1.031 -17.069 1.00 84.19 96 TRP A C 1
ATOM 782 O O . TRP A 1 96 ? 3.078 -0.108 -17.124 1.00 84.19 96 TRP A O 1
ATOM 792 N N . ALA A 1 97 ? 3.030 1.963 -16.257 1.00 85.69 97 ALA A N 1
ATOM 793 C CA . ALA A 1 97 ? 1.842 1.785 -15.428 1.00 85.69 97 ALA A CA 1
ATOM 794 C C . ALA A 1 97 ? 0.838 2.911 -15.675 1.00 85.69 97 ALA A C 1
ATOM 796 O O . ALA A 1 97 ? 1.221 4.072 -15.817 1.00 85.69 97 ALA A O 1
ATOM 797 N N . ASP A 1 98 ? -0.448 2.560 -15.676 1.00 84.25 98 ASP A N 1
ATOM 798 C CA . ASP A 1 98 ? -1.545 3.523 -15.756 1.00 84.25 98 ASP A CA 1
ATOM 799 C C . ASP A 1 98 ? -1.665 4.266 -14.419 1.00 84.25 98 ASP A C 1
ATOM 801 O O . ASP A 1 98 ? -2.141 3.717 -13.421 1.00 84.25 98 ASP A O 1
ATOM 805 N N . ILE A 1 99 ? -1.212 5.521 -14.393 1.00 80.00 99 ILE A N 1
ATOM 806 C CA . ILE A 1 99 ? -1.205 6.345 -13.179 1.00 80.00 99 ILE A CA 1
ATOM 807 C C . ILE A 1 99 ? -2.587 6.923 -12.850 1.00 80.00 99 ILE A C 1
ATOM 809 O O . ILE A 1 99 ? -2.790 7.407 -11.735 1.00 80.00 99 ILE A O 1
ATOM 813 N N . GLU A 1 100 ? -3.543 6.853 -13.782 1.00 77.25 100 GLU A N 1
ATOM 814 C CA . GLU A 1 100 ? -4.958 7.172 -13.546 1.00 77.25 100 GLU A CA 1
ATOM 815 C C . GLU A 1 100 ? -5.732 5.998 -12.942 1.00 77.25 100 GLU A C 1
ATOM 817 O O . GLU A 1 100 ? -6.877 6.161 -12.502 1.00 77.25 100 GLU A O 1
ATOM 822 N N . ASN A 1 101 ? -5.135 4.806 -12.913 1.00 82.38 101 ASN A N 1
ATOM 823 C CA . ASN A 1 101 ? -5.769 3.635 -12.340 1.00 82.38 101 ASN A CA 1
ATOM 824 C C . ASN A 1 101 ? -5.952 3.809 -10.825 1.00 82.38 101 ASN A C 1
ATOM 826 O O . ASN A 1 101 ? -4.995 4.009 -10.076 1.00 82.38 101 ASN A O 1
ATOM 830 N N . GLU A 1 102 ? -7.190 3.693 -10.346 1.00 82.31 102 GLU A N 1
ATOM 831 C CA . GLU A 1 102 ? -7.518 3.878 -8.929 1.00 82.31 102 GLU A CA 1
ATOM 832 C C . GLU A 1 102 ? -6.805 2.888 -7.998 1.00 82.31 102 GLU A C 1
ATOM 834 O O . GLU A 1 102 ? -6.440 3.255 -6.877 1.00 82.31 102 GLU A O 1
ATOM 839 N N . HIS A 1 103 ? -6.547 1.660 -8.456 1.00 85.62 103 HIS A N 1
ATOM 840 C CA . HIS A 1 103 ? -5.796 0.667 -7.695 1.00 85.62 103 HIS A CA 1
ATOM 841 C C . HIS A 1 103 ? -4.311 1.035 -7.636 1.00 85.62 103 HIS A C 1
ATOM 843 O O . HIS A 1 103 ? -3.713 0.933 -6.563 1.00 85.62 103 HIS A O 1
ATOM 849 N N . PHE A 1 104 ? -3.742 1.564 -8.726 1.00 87.75 104 PHE A N 1
ATOM 850 C CA . PHE A 1 104 ? -2.374 2.093 -8.743 1.00 87.75 104 PHE A CA 1
ATOM 851 C C . PHE A 1 104 ? -2.219 3.265 -7.777 1.00 87.75 104 PHE A C 1
ATOM 853 O O . PHE A 1 104 ? -1.356 3.261 -6.898 1.00 87.75 104 PHE A O 1
ATOM 860 N N . ILE A 1 105 ? -3.135 4.224 -7.854 1.00 85.31 105 ILE A N 1
ATOM 861 C CA . ILE A 1 105 ? -3.214 5.375 -6.953 1.00 85.31 105 ILE A CA 1
ATOM 862 C C . ILE A 1 105 ? -3.319 4.939 -5.491 1.00 85.31 105 ILE A C 1
ATOM 864 O O . ILE A 1 105 ? -2.678 5.509 -4.603 1.00 85.31 105 ILE A O 1
ATOM 868 N N . ASN A 1 106 ? -4.171 3.955 -5.211 1.00 85.88 106 ASN A N 1
ATOM 869 C CA . ASN A 1 106 ? -4.350 3.447 -3.862 1.00 85.88 106 ASN A CA 1
ATOM 870 C C . ASN A 1 106 ? -3.099 2.706 -3.367 1.00 85.88 106 ASN A C 1
ATOM 872 O O . ASN A 1 106 ? -2.772 2.772 -2.177 1.00 85.88 106 ASN A O 1
ATOM 876 N N . TRP A 1 107 ? -2.373 2.045 -4.267 1.00 88.44 107 TRP A N 1
ATOM 877 C CA . TRP A 1 107 ? -1.123 1.368 -3.957 1.00 88.44 107 TRP A CA 1
ATOM 878 C C . TRP A 1 107 ? -0.015 2.345 -3.569 1.00 88.44 107 TRP A C 1
ATOM 880 O O . TRP A 1 107 ? 0.524 2.237 -2.465 1.00 88.44 107 TRP A O 1
ATOM 890 N N . VAL A 1 108 ? 0.256 3.352 -4.410 1.00 86.75 108 VAL A N 1
ATOM 891 C CA . VAL A 1 108 ? 1.367 4.301 -4.197 1.00 86.75 108 VAL A CA 1
ATOM 892 C C . VAL A 1 108 ? 1.224 5.146 -2.929 1.00 86.75 108 VAL A C 1
ATOM 894 O O . VAL A 1 108 ? 2.202 5.703 -2.433 1.00 86.75 108 VAL A O 1
ATOM 897 N N . ARG A 1 109 ? 0.022 5.214 -2.346 1.00 88.06 109 ARG A N 1
ATOM 898 C CA . ARG A 1 109 ? -0.201 5.794 -1.015 1.00 88.06 109 ARG A CA 1
ATOM 899 C C . ARG A 1 109 ? 0.377 4.877 0.057 1.00 88.06 109 ARG A C 1
ATOM 901 O O . ARG A 1 109 ? -0.321 3.993 0.535 1.00 88.06 109 ARG A O 1
ATOM 908 N N . THR A 1 110 ? 1.626 5.062 0.452 1.00 82.25 110 THR A N 1
ATOM 909 C CA . THR A 1 110 ? 2.295 4.181 1.421 1.00 82.25 110 THR A CA 1
ATOM 910 C C . THR A 1 110 ? 1.496 4.004 2.719 1.00 82.25 110 THR A C 1
ATOM 912 O O . THR A 1 110 ? 0.910 4.943 3.260 1.00 82.25 110 THR A O 1
ATOM 915 N N . ALA A 1 111 ? 1.429 2.763 3.203 1.00 84.94 111 ALA A N 1
ATOM 916 C CA . ALA A 1 111 ? 0.854 2.463 4.507 1.00 84.94 111 ALA A CA 1
ATOM 917 C C . ALA A 1 111 ? 1.910 2.663 5.600 1.00 84.94 111 ALA A C 1
ATOM 919 O O . ALA A 1 111 ? 3.098 2.450 5.375 1.00 84.94 111 ALA A O 1
ATOM 920 N N . SER A 1 112 ? 1.477 3.048 6.799 1.00 85.44 112 SER A N 1
ATOM 921 C CA . SER A 1 112 ? 2.384 3.260 7.936 1.00 85.44 112 SER A CA 1
ATOM 922 C C . SER A 1 112 ? 2.849 1.961 8.605 1.00 85.44 112 SER A C 1
ATOM 924 O O . SER A 1 112 ? 3.793 1.989 9.386 1.00 85.44 112 SER A O 1
ATOM 926 N N . PHE A 1 113 ? 2.184 0.837 8.327 1.00 86.19 113 PHE A N 1
ATOM 927 C CA . PHE A 1 113 ? 2.433 -0.460 8.958 1.00 86.19 113 PHE A CA 1
ATOM 928 C C . PHE A 1 113 ? 2.717 -1.532 7.903 1.00 86.19 113 PHE A C 1
ATOM 930 O O . PHE A 1 113 ? 2.255 -1.416 6.771 1.00 86.19 113 PHE A O 1
ATOM 937 N N . SER A 1 114 ? 3.443 -2.586 8.290 1.00 83.69 114 SER A N 1
ATOM 938 C CA . SER A 1 114 ? 3.771 -3.731 7.425 1.00 83.69 114 SER A CA 1
ATOM 939 C C . SER A 1 114 ? 2.554 -4.594 7.083 1.00 83.69 114 SER A C 1
ATOM 941 O O . SER A 1 114 ? 2.436 -5.065 5.958 1.00 83.69 114 SER A O 1
ATOM 943 N N . ASN A 1 115 ? 1.625 -4.753 8.030 1.00 83.88 115 ASN A N 1
ATOM 944 C CA . ASN A 1 115 ? 0.310 -5.341 7.792 1.00 83.88 115 ASN A CA 1
ATOM 945 C C . ASN A 1 115 ? -0.673 -4.214 7.487 1.00 83.88 115 ASN A C 1
ATOM 947 O O . ASN A 1 115 ? -1.018 -3.428 8.373 1.00 83.88 115 ASN A O 1
ATOM 951 N N . PHE A 1 116 ? -1.114 -4.119 6.239 1.00 88.94 116 PHE A N 1
ATOM 952 C CA . PHE A 1 116 ? -1.990 -3.047 5.789 1.00 88.94 116 PHE A CA 1
ATOM 953 C C . PHE A 1 116 ? -3.092 -3.565 4.870 1.00 88.94 116 PHE A C 1
ATOM 955 O O . PHE A 1 116 ? -2.952 -4.585 4.203 1.00 88.94 116 PHE A O 1
ATOM 962 N N . GLU A 1 117 ? -4.195 -2.822 4.824 1.00 88.31 117 GLU A N 1
ATOM 963 C CA . GLU A 1 117 ? -5.326 -3.096 3.943 1.00 88.31 117 GLU A CA 1
ATOM 964 C C . GLU A 1 117 ? -5.423 -2.001 2.883 1.00 88.31 117 GLU A C 1
ATOM 966 O O . GLU A 1 117 ? -5.271 -0.809 3.170 1.00 88.31 117 GLU A O 1
ATOM 971 N N . LYS A 1 118 ? -5.696 -2.409 1.645 1.00 88.19 118 LYS A N 1
ATOM 972 C CA . LYS A 1 118 ? -5.936 -1.515 0.514 1.00 88.19 118 LYS A CA 1
ATOM 973 C C . LYS A 1 118 ? -7.335 -1.769 -0.017 1.00 88.19 118 LYS A C 1
ATOM 975 O O . LYS A 1 118 ? -7.699 -2.906 -0.292 1.00 88.19 118 LYS A O 1
ATOM 980 N N . LEU A 1 119 ? -8.119 -0.703 -0.167 1.00 86.25 119 LEU A N 1
ATOM 981 C CA . LEU A 1 119 ? -9.417 -0.791 -0.828 1.00 86.25 119 LEU A CA 1
ATOM 982 C C . LEU A 1 119 ? -9.245 -1.249 -2.285 1.00 86.25 119 LEU A C 1
ATOM 984 O O . LEU A 1 119 ? -8.646 -0.535 -3.085 1.00 86.25 119 LEU A O 1
ATOM 988 N N . TRP A 1 120 ? -9.792 -2.415 -2.621 1.00 84.94 120 TRP A N 1
ATOM 989 C CA . TRP A 1 120 ? -9.882 -2.860 -4.012 1.00 84.94 120 TRP A CA 1
ATOM 990 C C . TRP A 1 120 ? -11.170 -2.384 -4.675 1.00 84.94 120 TRP A C 1
ATOM 992 O O . TRP A 1 120 ? -11.153 -1.899 -5.788 1.00 84.94 120 TRP A O 1
ATOM 1002 N N . GLY A 1 121 ? -12.299 -2.471 -3.979 1.00 81.88 121 GLY A N 1
ATOM 1003 C CA . GLY A 1 121 ? -13.575 -2.041 -4.529 1.00 81.88 121 GLY A CA 1
ATOM 1004 C C . GLY A 1 121 ? -14.611 -1.848 -3.440 1.00 81.88 121 GLY A C 1
ATOM 1005 O O . GLY A 1 121 ? -14.441 -2.290 -2.300 1.00 81.88 121 GLY A O 1
ATOM 1006 N N . LYS A 1 122 ? -15.693 -1.169 -3.803 1.00 77.81 122 LYS A N 1
ATOM 1007 C CA . LYS A 1 122 ? -16.851 -0.950 -2.946 1.00 77.81 122 LYS A CA 1
ATOM 1008 C C . LYS A 1 122 ? -18.063 -1.551 -3.636 1.00 77.81 122 LYS A C 1
ATOM 1010 O O . LYS A 1 122 ? -18.286 -1.321 -4.817 1.00 77.81 122 LYS A O 1
ATOM 1015 N N . ILE A 1 123 ? -18.846 -2.297 -2.875 1.00 74.75 123 ILE A N 1
ATOM 1016 C CA . ILE A 1 123 ? -20.149 -2.769 -3.322 1.00 74.75 123 ILE A CA 1
ATOM 1017 C C . ILE A 1 123 ? -21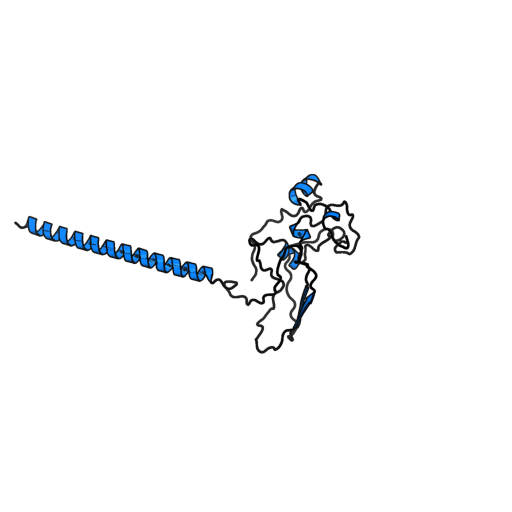.155 -1.728 -2.856 1.00 74.75 123 ILE A C 1
ATOM 1019 O O . ILE A 1 123 ? -21.201 -1.388 -1.670 1.00 74.75 123 ILE A O 1
ATOM 1023 N N . GLU A 1 124 ? -21.886 -1.154 -3.800 1.00 70.06 124 GLU A N 1
ATOM 1024 C CA . GLU A 1 124 ? -22.916 -0.172 -3.495 1.00 70.06 124 GLU A CA 1
ATOM 1025 C C . GLU A 1 124 ? -24.204 -0.892 -3.097 1.00 70.06 124 GLU A C 1
ATOM 1027 O O . GLU A 1 124 ? -24.597 -1.876 -3.716 1.00 70.06 124 GLU A O 1
ATOM 1032 N N . GLY A 1 125 ? -24.839 -0.425 -2.021 1.00 68.38 125 GLY A N 1
ATOM 1033 C CA . GLY A 1 125 ? -26.012 -1.078 -1.446 1.00 68.38 125 GLY A CA 1
ATOM 1034 C C . GLY A 1 125 ? -25.691 -2.052 -0.310 1.00 68.38 125 GLY A C 1
ATOM 1035 O O . GLY A 1 125 ? -24.562 -2.179 0.162 1.00 68.38 125 GLY A O 1
ATOM 1036 N N . SER A 1 126 ? -26.739 -2.690 0.207 1.00 63.56 126 SER A N 1
ATOM 1037 C CA . SER A 1 126 ? -26.624 -3.676 1.280 1.00 63.56 126 SER A CA 1
ATOM 1038 C C . SER A 1 126 ? -26.594 -5.072 0.682 1.00 63.56 126 SER A C 1
ATOM 1040 O O . SER A 1 126 ? -27.613 -5.534 0.176 1.00 63.56 126 SER A O 1
ATOM 1042 N N . LEU A 1 127 ? -25.459 -5.760 0.809 1.00 63.94 127 LEU A N 1
ATOM 1043 C CA . LEU A 1 127 ? -25.412 -7.203 0.610 1.00 63.94 127 LEU A CA 1
ATOM 1044 C C . LEU A 1 127 ? -26.225 -7.865 1.724 1.00 63.94 127 LEU A C 1
ATOM 1046 O O . LEU A 1 127 ? -25.757 -8.009 2.859 1.00 63.94 127 LEU A O 1
ATOM 1050 N N . LYS A 1 128 ? -27.473 -8.228 1.433 1.00 61.44 128 LYS A N 1
ATOM 1051 C CA . LYS A 1 128 ? -28.287 -8.979 2.386 1.00 61.44 128 LYS A CA 1
ATOM 1052 C C . LYS A 1 128 ? -27.785 -10.413 2.387 1.00 61.44 128 LYS A C 1
ATOM 1054 O O . LYS A 1 128 ? -27.650 -11.040 1.343 1.00 61.44 128 LYS A O 1
ATOM 1059 N N . LYS A 1 129 ? -27.553 -10.963 3.580 1.00 55.78 129 LYS A N 1
ATOM 1060 C CA . LYS A 1 129 ? -27.101 -12.354 3.786 1.00 55.78 129 LYS A CA 1
ATOM 1061 C C . LYS A 1 129 ? -28.025 -13.392 3.115 1.00 55.78 129 LYS A C 1
ATOM 1063 O O . LYS A 1 129 ? -27.618 -14.516 2.861 1.00 55.78 129 LYS A O 1
ATOM 1068 N N . GLU A 1 130 ? -29.253 -12.980 2.813 1.00 56.06 130 GLU A N 1
ATOM 1069 C CA . GLU A 1 130 ? -30.314 -13.713 2.118 1.00 56.06 130 GLU A CA 1
ATOM 1070 C C . GLU A 1 130 ? -30.076 -13.876 0.597 1.00 56.06 130 GLU A C 1
ATOM 1072 O O . GLU A 1 130 ? -30.727 -14.703 -0.032 1.00 56.06 130 GLU A O 1
ATOM 1077 N N . GLN A 1 131 ? -29.145 -13.123 -0.008 1.00 55.66 131 GLN A N 1
ATOM 1078 C CA . GLN A 1 131 ? -28.923 -13.063 -1.466 1.00 55.66 131 GLN A CA 1
ATOM 1079 C C . GLN A 1 131 ? -28.111 -14.245 -2.047 1.00 55.66 131 GLN A C 1
ATOM 1081 O O . GLN A 1 131 ? -27.874 -14.297 -3.255 1.00 55.66 131 GLN A O 1
ATOM 1086 N N . GLY A 1 132 ? -27.732 -15.230 -1.225 1.00 61.97 132 GLY A N 1
ATOM 1087 C CA . GLY A 1 132 ? -27.156 -16.504 -1.673 1.00 61.97 132 GLY A CA 1
ATOM 1088 C C . GLY A 1 132 ? -25.625 -16.595 -1.621 1.00 61.97 132 GLY A C 1
ATOM 1089 O O . GLY A 1 132 ? -24.961 -15.918 -0.840 1.00 61.97 132 GLY A O 1
ATOM 1090 N N . THR A 1 133 ? -25.060 -17.512 -2.414 1.00 68.25 133 THR A N 1
ATOM 1091 C CA . THR A 1 133 ? -23.619 -17.813 -2.453 1.00 68.25 133 THR A CA 1
ATOM 1092 C C . THR A 1 133 ? -22.871 -16.847 -3.369 1.00 68.25 133 THR A C 1
ATOM 1094 O O . THR A 1 133 ? -23.208 -16.704 -4.543 1.00 68.25 133 THR A O 1
ATOM 1097 N N . PHE A 1 134 ? -21.806 -16.240 -2.849 1.00 71.62 134 PHE A N 1
ATOM 1098 C CA . PHE A 1 134 ? -20.901 -15.379 -3.606 1.00 71.62 134 PHE A CA 1
ATOM 1099 C C . PHE A 1 134 ? -19.777 -16.204 -4.231 1.00 71.62 134 PHE A C 1
ATOM 1101 O O . PHE A 1 134 ? -19.173 -17.040 -3.554 1.00 71.62 134 PHE A O 1
ATOM 1108 N N . LYS A 1 135 ? -19.458 -15.953 -5.505 1.00 74.94 135 LYS A N 1
ATOM 1109 C CA . LYS A 1 135 ? -18.285 -16.548 -6.156 1.00 74.94 135 LYS A CA 1
ATOM 1110 C C . LYS A 1 135 ? -17.225 -15.476 -6.361 1.00 74.94 135 LYS A C 1
ATOM 1112 O O . LYS A 1 135 ? -17.424 -14.550 -7.142 1.00 74.94 135 LYS A O 1
ATOM 1117 N N . LEU A 1 136 ? -16.095 -15.629 -5.683 1.00 75.94 136 LEU A N 1
ATOM 1118 C CA . LEU A 1 136 ? -14.919 -14.790 -5.868 1.00 75.94 136 LEU A CA 1
ATOM 1119 C C . LEU A 1 136 ? -13.921 -15.521 -6.764 1.00 75.94 136 LEU A C 1
ATOM 1121 O O . LEU A 1 136 ? -13.525 -16.647 -6.471 1.00 75.94 136 LEU A O 1
ATOM 1125 N N . VAL A 1 137 ? -13.540 -14.884 -7.864 1.00 78.19 137 VAL A N 1
ATOM 1126 C CA . VAL A 1 137 ? -12.483 -15.351 -8.760 1.00 78.19 137 VAL A CA 1
ATOM 1127 C C . VAL A 1 137 ? -11.271 -14.459 -8.550 1.00 78.19 137 VAL A C 1
ATOM 1129 O O . VAL A 1 137 ? -11.396 -13.234 -8.574 1.00 78.19 137 VAL A O 1
ATOM 1132 N N . VAL A 1 138 ? -10.123 -15.089 -8.321 1.00 83.00 138 VAL A N 1
ATOM 1133 C CA . VAL A 1 138 ? -8.852 -14.419 -8.044 1.00 83.00 138 VAL A CA 1
ATOM 1134 C C . VAL A 1 138 ? -7.852 -14.811 -9.120 1.00 83.00 138 VAL A C 1
ATOM 1136 O O . VAL A 1 138 ? -7.604 -15.999 -9.327 1.00 83.00 138 VAL A O 1
ATOM 1139 N N . GLU A 1 139 ? -7.275 -13.819 -9.785 1.00 87.69 139 GLU A N 1
ATOM 1140 C CA . GLU A 1 139 ? -6.113 -13.992 -10.655 1.00 87.69 139 GLU A CA 1
ATOM 1141 C C . GLU A 1 139 ? -4.872 -13.599 -9.841 1.00 87.69 139 GLU A C 1
ATOM 1143 O O . GLU A 1 139 ? -4.661 -12.424 -9.548 1.00 87.69 139 GLU A O 1
ATOM 1148 N N . ASN A 1 140 ? -4.103 -14.603 -9.410 1.00 89.00 140 ASN A N 1
ATOM 1149 C CA . ASN A 1 140 ? -2.966 -14.457 -8.500 1.00 89.00 140 ASN A CA 1
ATOM 1150 C C . ASN A 1 140 ? -1.660 -14.251 -9.289 1.00 89.00 140 ASN A C 1
ATOM 1152 O O . ASN A 1 140 ? -1.010 -15.222 -9.674 1.00 89.00 140 ASN A O 1
ATOM 1156 N N . ASN A 1 141 ? -1.301 -12.995 -9.543 1.00 90.31 141 ASN A N 1
ATOM 1157 C CA . ASN A 1 141 ? -0.131 -12.587 -10.326 1.00 90.31 141 ASN A CA 1
ATOM 1158 C C . ASN A 1 141 ? 1.026 -12.055 -9.459 1.00 90.31 141 ASN A C 1
ATOM 1160 O O . ASN A 1 141 ? 2.167 -12.011 -9.923 1.00 90.31 141 ASN A O 1
ATOM 1164 N N . TYR A 1 142 ? 0.741 -11.638 -8.226 1.00 88.50 142 TYR A N 1
ATOM 1165 C CA . TYR A 1 142 ? 1.671 -10.957 -7.335 1.00 88.50 142 TYR A CA 1
ATOM 1166 C C . TYR A 1 142 ? 2.355 -11.950 -6.392 1.00 88.50 142 TYR A C 1
ATOM 1168 O O . TYR A 1 142 ? 1.803 -12.320 -5.357 1.00 88.50 142 TYR A O 1
ATOM 1176 N N . ASP A 1 143 ? 3.556 -12.401 -6.729 1.00 88.88 143 ASP A N 1
ATOM 1177 C CA . ASP A 1 143 ? 4.281 -13.370 -5.905 1.00 88.88 143 ASP A CA 1
ATOM 1178 C C . ASP A 1 143 ? 4.765 -12.747 -4.581 1.00 88.88 143 ASP A C 1
ATOM 1180 O O . ASP A 1 143 ? 5.422 -11.702 -4.567 1.00 88.88 143 ASP A O 1
ATOM 1184 N N . THR A 1 144 ? 4.425 -13.387 -3.460 1.00 87.12 144 THR A N 1
ATOM 1185 C CA . THR A 1 144 ? 4.814 -12.953 -2.112 1.00 87.12 144 THR A CA 1
ATOM 1186 C C . THR A 1 144 ? 5.850 -13.851 -1.444 1.00 87.12 144 THR A C 1
ATOM 1188 O O . THR A 1 144 ? 6.320 -13.517 -0.351 1.00 87.12 144 THR A O 1
ATOM 1191 N N . ASP A 1 145 ? 6.252 -14.944 -2.096 1.00 85.38 145 ASP A N 1
ATOM 1192 C CA . ASP A 1 145 ? 7.118 -15.968 -1.509 1.00 85.38 145 ASP A CA 1
ATOM 1193 C C . ASP A 1 145 ? 8.526 -15.428 -1.237 1.00 85.38 145 ASP A C 1
ATOM 1195 O O . ASP A 1 145 ? 9.105 -15.696 -0.184 1.00 85.38 145 ASP A O 1
ATOM 1199 N N . TYR A 1 146 ? 9.048 -14.577 -2.128 1.00 81.12 146 TYR A N 1
ATOM 1200 C CA . TYR A 1 146 ? 10.388 -13.990 -1.994 1.00 81.12 146 TYR A CA 1
ATOM 1201 C C . TYR A 1 146 ? 10.579 -13.165 -0.707 1.00 81.12 146 TYR A C 1
ATOM 1203 O O . TYR A 1 146 ? 11.696 -13.053 -0.206 1.00 81.12 146 TYR A O 1
ATOM 1211 N N . PHE A 1 147 ? 9.504 -12.591 -0.157 1.00 82.06 147 PHE A N 1
ATOM 1212 C CA . PHE A 1 147 ? 9.552 -11.793 1.073 1.00 82.06 147 PHE A CA 1
ATOM 1213 C C . PHE A 1 147 ? 8.747 -12.404 2.230 1.00 82.06 147 PHE A C 1
ATOM 1215 O O . PHE A 1 147 ? 8.560 -11.747 3.255 1.00 82.06 147 PHE A O 1
ATOM 1222 N N . GLY A 1 148 ? 8.278 -13.649 2.082 1.00 83.88 148 GLY A N 1
ATOM 1223 C CA . GLY A 1 148 ? 7.532 -14.372 3.117 1.00 83.88 148 GLY A CA 1
ATOM 1224 C C . GLY A 1 148 ? 6.205 -13.713 3.511 1.00 83.88 148 GLY A C 1
ATOM 1225 O O . GLY A 1 148 ? 5.779 -13.826 4.661 1.00 83.88 148 GLY A O 1
ATOM 1226 N N . GLY A 1 149 ? 5.576 -12.975 2.593 1.00 84.62 149 GLY A N 1
ATOM 1227 C CA . GLY A 1 149 ? 4.326 -12.262 2.849 1.00 84.62 149 GLY A CA 1
ATOM 1228 C C . GLY A 1 149 ? 3.084 -13.133 2.670 1.00 84.62 149 GLY A C 1
ATOM 1229 O O . GLY A 1 149 ? 3.068 -14.055 1.860 1.00 84.62 149 GLY A O 1
ATOM 1230 N N . GLY A 1 150 ? 2.012 -12.803 3.395 1.00 88.62 150 GLY A N 1
ATOM 1231 C CA . GLY A 1 150 ? 0.687 -13.398 3.212 1.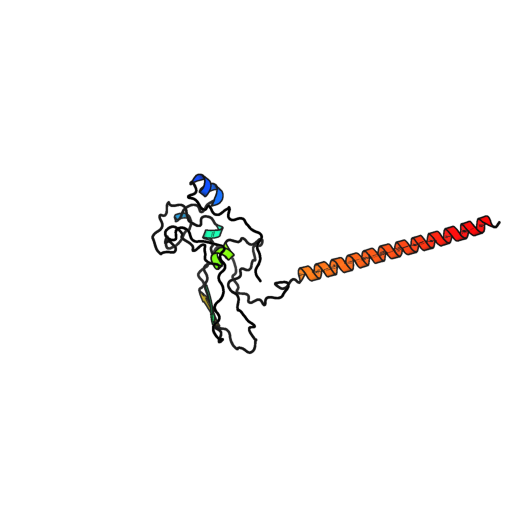00 88.62 150 GLY A CA 1
ATOM 1232 C C . GLY A 1 150 ? -0.294 -12.415 2.573 1.00 88.62 150 GLY A C 1
ATOM 1233 O O . GLY A 1 150 ? -0.268 -11.222 2.873 1.00 88.62 150 GLY A O 1
ATOM 1234 N N . LYS A 1 151 ? -1.196 -12.920 1.726 1.00 91.00 151 LYS A N 1
ATOM 1235 C CA . LYS A 1 151 ? -2.281 -12.136 1.115 1.00 91.00 151 LYS A CA 1
ATOM 1236 C C . LYS A 1 151 ? -3.633 -12.656 1.569 1.00 91.00 151 LYS A C 1
ATOM 1238 O O . LYS A 1 151 ? -3.860 -13.861 1.621 1.00 91.00 151 LYS A O 1
ATOM 1243 N N . SER A 1 152 ? -4.547 -11.744 1.877 1.00 89.88 152 SER A N 1
ATOM 1244 C CA . SER A 1 152 ? -5.920 -12.087 2.241 1.00 89.88 152 SER A CA 1
ATOM 1245 C C . SER A 1 152 ? -6.895 -11.063 1.677 1.00 89.88 152 SER A C 1
ATOM 1247 O O . SER A 1 152 ? -6.540 -9.909 1.445 1.00 89.88 152 SER A O 1
ATOM 1249 N N . ILE A 1 153 ? -8.128 -11.505 1.443 1.00 85.81 153 ILE A N 1
ATOM 1250 C CA . ILE A 1 153 ? -9.217 -10.656 0.968 1.00 85.81 153 ILE A CA 1
ATOM 1251 C C . ILE A 1 153 ? -10.200 -10.510 2.117 1.00 85.81 153 ILE A C 1
ATOM 1253 O O . ILE A 1 153 ? -10.671 -11.505 2.670 1.00 85.81 153 ILE A O 1
ATOM 1257 N N . VAL A 1 154 ? -10.509 -9.267 2.472 1.00 85.88 154 VAL A N 1
ATOM 1258 C CA . VAL A 1 154 ? -11.387 -8.956 3.598 1.00 85.88 154 VAL A CA 1
ATOM 1259 C C . VAL A 1 154 ? -12.563 -8.132 3.097 1.00 85.88 154 VAL A C 1
ATOM 1261 O O . VAL A 1 154 ? -12.393 -7.067 2.509 1.00 85.88 154 VAL A O 1
ATOM 1264 N N . LEU A 1 155 ? -13.774 -8.616 3.364 1.00 79.25 155 LEU A N 1
ATOM 1265 C CA . LEU A 1 155 ? -15.002 -7.861 3.145 1.00 79.25 155 LEU A CA 1
ATOM 1266 C C . LEU A 1 155 ? -15.374 -7.148 4.445 1.00 79.25 155 LEU A C 1
ATOM 1268 O O . LEU A 1 155 ? -15.548 -7.785 5.485 1.00 79.25 155 LEU A O 1
ATOM 1272 N N . ARG A 1 156 ? -15.489 -5.818 4.390 1.00 78.31 156 ARG A N 1
ATOM 1273 C CA . ARG A 1 156 ? -15.849 -4.985 5.542 1.00 78.31 156 ARG A CA 1
ATOM 1274 C C . ARG A 1 156 ? -17.065 -4.127 5.225 1.00 78.31 156 ARG A C 1
ATOM 1276 O O . ARG A 1 156 ? -17.114 -3.463 4.195 1.00 78.31 156 ARG A O 1
ATOM 1283 N N . ASN A 1 157 ? -18.007 -4.087 6.162 1.00 76.75 157 ASN A N 1
ATOM 1284 C CA . ASN A 1 157 ? -19.092 -3.114 6.131 1.00 76.75 157 ASN A CA 1
ATOM 1285 C C . ASN A 1 157 ? -18.553 -1.731 6.508 1.00 76.75 157 ASN A C 1
ATOM 1287 O O . ASN A 1 157 ? -17.733 -1.605 7.421 1.00 76.75 157 ASN A O 1
ATOM 1291 N N . SER A 1 158 ? -19.032 -0.686 5.834 1.00 70.12 158 SER A N 1
ATOM 1292 C CA . SER A 1 158 ? -18.730 0.692 6.216 1.00 70.12 158 SER A CA 1
ATOM 1293 C C . SER A 1 158 ? -19.723 1.184 7.266 1.00 70.12 158 SER A C 1
ATOM 1295 O O . SER A 1 158 ? -20.916 1.266 6.979 1.00 70.12 158 SER A O 1
ATOM 1297 N N . SER A 1 159 ? -19.232 1.570 8.441 1.00 68.50 159 SER A N 1
ATOM 1298 C CA . SER A 1 159 ? -20.017 2.288 9.451 1.00 68.50 159 SER A CA 1
ATOM 1299 C C . SER A 1 159 ? -19.719 3.789 9.397 1.00 68.50 159 SER A C 1
ATOM 1301 O O . SER A 1 159 ? -18.707 4.209 8.835 1.00 68.50 159 SER A O 1
ATOM 1303 N N . PHE A 1 160 ? -20.581 4.609 10.006 1.00 66.81 160 PHE A N 1
ATOM 1304 C CA . PHE A 1 160 ? -20.429 6.073 10.061 1.00 66.81 160 PHE A CA 1
ATOM 1305 C C . PHE A 1 160 ? -19.059 6.526 10.605 1.00 66.81 160 PHE A C 1
ATOM 1307 O O . PHE A 1 160 ? -18.459 7.455 10.077 1.00 66.81 160 PHE A O 1
ATOM 1314 N N . LEU A 1 161 ? -18.526 5.824 11.610 1.00 65.88 161 LEU A N 1
ATOM 1315 C CA . LEU A 1 161 ? -17.215 6.099 12.219 1.00 65.88 161 LEU A CA 1
ATOM 1316 C C . LEU A 1 161 ? -16.033 5.422 11.487 1.00 65.88 161 LEU A C 1
ATOM 1318 O O . LEU A 1 161 ? -14.897 5.473 11.957 1.00 65.88 161 LEU A O 1
ATOM 1322 N N . GLY A 1 162 ? -16.283 4.782 10.340 1.00 66.56 162 GLY A N 1
ATOM 1323 C CA . GLY A 1 162 ? -15.311 3.971 9.608 1.00 66.56 162 GLY A CA 1
ATOM 1324 C C . GLY A 1 162 ? -15.328 2.495 10.013 1.00 66.56 162 GLY A C 1
ATOM 1325 O O . GLY A 1 162 ? -16.383 1.946 10.325 1.00 66.56 162 GLY A O 1
ATOM 1326 N N . GLY A 1 163 ? -14.168 1.833 9.938 1.00 66.00 163 GLY A N 1
ATOM 1327 C CA . GLY A 1 163 ? -13.998 0.438 10.366 1.00 66.00 163 GLY A CA 1
ATOM 1328 C C . GLY A 1 163 ? -14.242 0.235 11.868 1.00 66.00 163 GLY A C 1
ATOM 1329 O O . GLY A 1 163 ? -14.632 1.152 12.586 1.00 66.00 163 GLY A O 1
ATOM 1330 N N . GLN A 1 164 ? -14.013 -0.975 12.374 1.00 66.44 164 GLN A N 1
ATOM 1331 C CA . GLN A 1 164 ? -14.181 -1.250 13.802 1.00 66.44 164 GLN A CA 1
ATOM 1332 C C . GLN A 1 164 ? -13.095 -0.540 14.633 1.00 66.44 164 GLN A C 1
ATOM 1334 O O . GLN A 1 164 ? -11.929 -0.920 14.598 1.00 66.44 164 GLN A O 1
ATOM 1339 N N . GLN A 1 165 ? -13.484 0.493 15.388 1.00 77.44 165 GLN A N 1
ATOM 1340 C CA . GLN A 1 165 ? -12.591 1.346 16.189 1.00 77.44 165 GLN A CA 1
ATOM 1341 C C . GLN A 1 165 ? -12.559 0.938 17.674 1.00 77.44 165 GLN A C 1
ATOM 1343 O O . GLN A 1 165 ? -12.740 1.772 18.562 1.00 77.44 165 GLN A O 1
ATOM 1348 N N . TYR A 1 166 ? -12.348 -0.348 17.973 1.00 81.75 166 TYR A N 1
ATOM 1349 C CA . TYR A 1 166 ? -12.377 -0.840 19.361 1.00 81.75 166 TYR A CA 1
ATOM 1350 C C . TYR A 1 166 ? -11.349 -0.152 20.266 1.00 81.75 166 TYR A C 1
ATOM 1352 O O . TYR A 1 166 ? -11.653 0.165 21.412 1.00 81.75 166 TYR A O 1
ATOM 1360 N N . ILE A 1 167 ? -10.158 0.144 19.736 1.00 86.06 167 ILE A N 1
ATOM 1361 C CA . ILE A 1 167 ? -9.079 0.802 20.487 1.00 86.06 167 ILE A CA 1
ATOM 1362 C C . ILE A 1 167 ? -9.530 2.174 20.999 1.00 86.06 167 ILE A C 1
ATOM 1364 O O . ILE A 1 167 ? -9.324 2.484 22.169 1.00 86.06 167 ILE A O 1
ATOM 1368 N N . ALA A 1 168 ? -10.193 2.974 20.159 1.00 85.75 168 ALA A N 1
ATOM 1369 C CA . ALA A 1 168 ? -10.676 4.293 20.559 1.00 85.75 168 ALA A CA 1
ATOM 1370 C C . ALA A 1 168 ? -11.695 4.199 21.708 1.00 85.75 168 ALA A C 1
ATOM 1372 O O . ALA A 1 168 ? -11.628 4.978 22.656 1.00 85.75 168 ALA A O 1
ATOM 1373 N N . VAL A 1 169 ? -12.591 3.207 21.662 1.00 89.25 169 VAL A N 1
ATOM 1374 C CA . VAL A 1 169 ? -13.566 2.955 22.734 1.00 89.25 169 VAL A CA 1
ATOM 1375 C C . VAL A 1 169 ? -12.860 2.572 24.036 1.00 89.25 169 VAL A C 1
ATOM 1377 O O . VAL A 1 169 ? -13.155 3.152 25.079 1.00 89.25 169 VAL A O 1
ATOM 1380 N N . TYR A 1 170 ? -11.896 1.648 23.987 1.00 92.31 170 TYR A N 1
ATOM 1381 C CA . TYR A 1 170 ? -11.144 1.244 25.178 1.00 92.31 170 TYR A CA 1
ATOM 1382 C C . TYR A 1 170 ? -10.334 2.396 25.783 1.00 92.31 170 TYR A C 1
ATOM 1384 O O . TYR A 1 170 ? -10.301 2.533 27.005 1.00 92.31 170 TYR A O 1
ATOM 1392 N N . LEU A 1 171 ? -9.735 3.256 24.953 1.00 94.44 171 LEU A N 1
ATOM 1393 C CA . LEU A 1 171 ? -9.005 4.435 25.424 1.00 94.44 171 LEU A CA 1
ATOM 1394 C C . LEU A 1 171 ? -9.925 5.433 26.135 1.00 94.44 171 LEU A C 1
ATOM 1396 O O . LEU A 1 171 ? -9.574 5.919 27.208 1.00 94.44 171 LEU A O 1
ATOM 1400 N N . LEU A 1 172 ? -11.111 5.706 25.584 1.00 94.88 172 LEU A N 1
ATOM 1401 C CA . LEU A 1 172 ? -12.086 6.604 26.211 1.00 94.88 172 LEU A CA 1
ATOM 1402 C C . LEU A 1 172 ? -12.607 6.048 27.542 1.00 94.88 172 LEU A C 1
ATOM 1404 O O . LEU A 1 172 ? -12.712 6.794 28.515 1.00 94.88 172 LEU A O 1
ATOM 1408 N N . LEU A 1 173 ? -12.884 4.742 27.608 1.00 95.94 173 LEU A N 1
ATOM 1409 C CA . LEU A 1 173 ? -13.295 4.078 28.849 1.00 95.94 173 LEU A CA 1
ATOM 1410 C C . LEU A 1 173 ? -12.186 4.121 29.906 1.00 95.94 173 LEU A C 1
ATOM 1412 O O . LEU A 1 173 ? -12.450 4.465 31.057 1.00 95.94 173 LEU A O 1
ATOM 1416 N N . GLY A 1 174 ? -10.945 3.824 29.513 1.00 96.62 174 GLY A N 1
ATOM 1417 C CA . GLY A 1 174 ? -9.789 3.889 30.406 1.00 96.62 174 GLY A CA 1
ATOM 1418 C C . GLY A 1 174 ? -9.555 5.298 30.951 1.00 96.62 174 GLY A C 1
ATOM 1419 O O . GLY A 1 174 ? -9.383 5.471 32.157 1.00 96.62 174 GLY A O 1
ATOM 1420 N N . LEU A 1 175 ? -9.628 6.315 30.087 1.00 97.25 175 LEU A N 1
ATOM 1421 C CA . LEU A 1 175 ? -9.479 7.714 30.489 1.00 97.25 175 LEU A CA 1
ATOM 1422 C C . LEU A 1 175 ? -10.612 8.154 31.431 1.00 97.25 175 LEU A C 1
ATOM 1424 O O . LEU A 1 175 ? -10.354 8.808 32.440 1.00 97.25 175 LEU A O 1
ATOM 1428 N N . GLY A 1 176 ? -11.854 7.751 31.143 1.00 96.94 176 GLY A N 1
ATOM 1429 C CA . GLY A 1 176 ? -13.014 8.040 31.988 1.00 96.94 176 GLY A CA 1
ATOM 1430 C C . GLY A 1 176 ? -12.895 7.438 33.390 1.00 96.94 176 GLY A C 1
ATOM 1431 O O . GLY A 1 176 ? -13.103 8.139 34.380 1.00 96.94 176 GLY A O 1
ATOM 1432 N N . LEU A 1 177 ? -12.492 6.167 33.490 1.00 97.00 177 LEU A N 1
ATOM 1433 C CA . LEU A 1 177 ? -12.249 5.507 34.779 1.00 97.00 177 LEU A CA 1
ATOM 1434 C C . LEU A 1 177 ? -11.082 6.152 35.540 1.00 97.00 177 LEU A C 1
ATOM 1436 O O . LEU A 1 177 ? -11.179 6.346 36.752 1.00 97.00 177 LEU A O 1
ATOM 1440 N N . GLY A 1 178 ? -10.015 6.540 34.834 1.00 96.75 178 GLY A N 1
ATOM 1441 C CA . GLY A 1 178 ? -8.879 7.251 35.422 1.00 96.75 178 GLY A CA 1
ATOM 1442 C C . GLY A 1 178 ? -9.277 8.600 36.027 1.00 96.75 178 GLY A C 1
ATOM 1443 O O . GLY A 1 178 ? -8.941 8.885 37.177 1.00 96.75 178 GLY A O 1
ATOM 1444 N N . LEU A 1 179 ? -10.054 9.404 35.294 1.00 96.94 179 LEU A N 1
ATOM 1445 C CA . LEU A 1 179 ? -10.549 10.697 35.775 1.00 96.94 179 LEU A CA 1
ATOM 1446 C C . LEU A 1 179 ? -11.524 10.548 36.948 1.00 96.94 179 LEU A C 1
ATOM 1448 O O . LEU A 1 179 ? -11.442 11.319 37.902 1.00 96.94 179 LEU A O 1
ATOM 1452 N N . ALA A 1 180 ? -12.409 9.549 36.920 1.00 96.56 180 ALA A N 1
ATOM 1453 C CA . ALA A 1 180 ? -13.319 9.274 38.030 1.00 96.56 180 ALA A CA 1
ATOM 1454 C C . ALA A 1 180 ? -12.563 8.838 39.296 1.00 96.56 180 ALA A C 1
ATOM 1456 O O . ALA A 1 180 ? -12.873 9.309 40.390 1.00 96.56 180 ALA A O 1
ATOM 1457 N N . GLY A 1 181 ? -11.539 7.991 39.148 1.00 96.38 181 GLY A N 1
ATOM 1458 C CA . GLY A 1 181 ? -10.673 7.581 40.253 1.00 96.38 181 GLY A CA 1
ATOM 1459 C C . GLY A 1 181 ? -9.907 8.759 40.855 1.00 96.38 181 GLY A C 1
ATOM 1460 O O . GLY A 1 181 ? -9.932 8.957 42.071 1.00 96.38 181 GLY A O 1
ATOM 1461 N N . PHE A 1 182 ? -9.291 9.589 40.008 1.00 96.25 182 PHE A N 1
ATOM 1462 C CA . PHE A 1 182 ? -8.569 10.783 40.449 1.00 96.25 182 PHE A CA 1
ATOM 1463 C C . PHE A 1 182 ? -9.500 11.811 41.108 1.00 96.25 182 PHE A C 1
ATOM 1465 O O . PHE A 1 182 ? -9.201 12.318 42.188 1.00 96.25 182 PHE A O 1
ATOM 1472 N N . GLY A 1 183 ? -10.666 12.064 40.508 1.00 96.50 183 GLY A N 1
ATOM 1473 C CA . GLY A 1 183 ? -11.692 12.938 41.072 1.00 96.50 183 GLY A CA 1
ATOM 1474 C C . GLY A 1 183 ? -12.212 12.431 42.418 1.00 96.50 183 GLY A C 1
ATOM 1475 O O . GLY A 1 183 ? -12.329 13.210 43.361 1.00 96.50 183 GLY A O 1
ATOM 1476 N N . GLY A 1 184 ? -12.454 11.124 42.552 1.00 96.19 1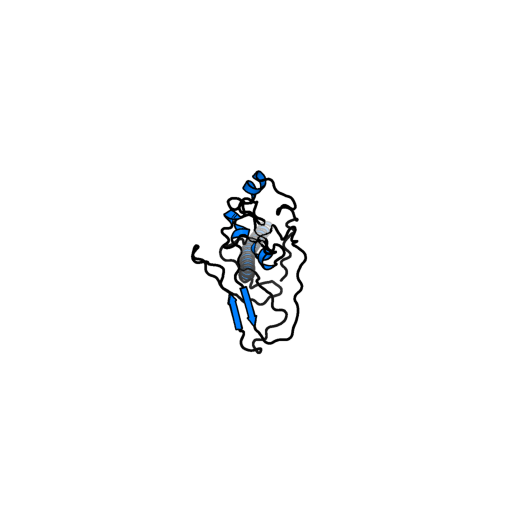84 GLY A N 1
ATOM 1477 C CA . GLY A 1 184 ? -12.865 10.500 43.811 1.00 96.19 184 GLY A CA 1
ATOM 1478 C C . GLY A 1 184 ? -11.807 10.622 44.912 1.00 96.19 184 GLY A C 1
ATOM 1479 O O . GLY A 1 184 ? -12.139 10.988 46.041 1.00 96.19 184 GLY A O 1
ATOM 1480 N N . TYR A 1 185 ? -10.534 10.385 44.580 1.00 96.25 185 TYR A N 1
ATOM 1481 C CA . TYR A 1 185 ? -9.410 10.582 45.499 1.00 96.25 185 TYR A CA 1
ATOM 1482 C C . TYR A 1 185 ? -9.306 12.042 45.962 1.00 96.25 185 TYR A C 1
ATOM 1484 O O . TYR A 1 185 ? -9.244 12.312 47.163 1.00 96.25 185 TYR A O 1
ATOM 1492 N N . PHE A 1 186 ? -9.363 12.988 45.020 1.00 95.12 186 PHE A N 1
ATOM 1493 C CA . PHE A 1 186 ? -9.290 14.414 45.323 1.00 95.12 186 PHE A CA 1
ATOM 1494 C C . PHE A 1 186 ? -10.468 14.875 46.193 1.00 95.12 186 PHE A C 1
ATOM 1496 O O . PHE A 1 186 ? -10.264 15.571 47.185 1.00 95.12 186 PHE A O 1
ATOM 1503 N N . LEU A 1 187 ? -11.694 14.432 45.889 1.00 95.31 187 LEU A N 1
ATOM 1504 C CA . LEU A 1 187 ? -12.883 14.734 46.695 1.00 95.31 187 LEU A CA 1
ATOM 1505 C C . LEU A 1 187 ? -12.793 14.157 48.111 1.00 95.31 187 LEU A C 1
ATOM 1507 O O . LEU A 1 187 ? -13.245 14.807 49.055 1.00 95.31 187 LEU A O 1
ATOM 1511 N N . LYS A 1 188 ? -12.215 12.960 48.282 1.00 95.06 188 LYS A N 1
ATOM 1512 C CA . LYS A 1 188 ? -11.983 12.374 49.608 1.00 95.06 188 LYS A CA 1
ATOM 1513 C C . LYS A 1 188 ? -11.018 13.239 50.424 1.00 95.06 188 LYS A C 1
ATOM 1515 O O . LYS A 1 188 ? -11.391 13.663 51.516 1.00 95.06 188 LYS A O 1
ATOM 1520 N N . ASN A 1 189 ? -9.846 13.567 49.873 1.00 93.38 189 ASN A N 1
ATOM 1521 C CA . ASN A 1 189 ? -8.874 14.438 50.545 1.00 93.38 189 ASN A CA 1
ATOM 1522 C C . ASN A 1 189 ? -9.461 15.822 50.851 1.00 93.38 189 ASN A C 1
ATOM 1524 O O . ASN A 1 189 ? -9.255 16.358 51.937 1.00 93.38 189 ASN A O 1
ATOM 1528 N N . TYR A 1 190 ? -10.233 16.391 49.923 1.00 93.56 190 TYR A N 1
ATOM 1529 C CA . TYR A 1 190 ? -10.884 17.683 50.125 1.00 93.56 190 TYR A CA 1
ATOM 1530 C C . TYR A 1 190 ? -11.902 17.647 51.277 1.00 93.56 190 TYR A C 1
ATOM 1532 O O . TYR A 1 190 ? -11.955 18.570 52.089 1.00 93.56 190 TYR A O 1
ATOM 1540 N N . ARG A 1 191 ? -12.685 16.564 51.399 1.00 93.94 191 ARG A N 1
ATOM 1541 C CA . ARG A 1 191 ? -13.617 16.365 52.524 1.00 93.94 191 ARG A CA 1
ATOM 1542 C C . ARG A 1 191 ? -12.892 16.181 53.857 1.00 93.94 191 ARG A C 1
ATOM 1544 O O . ARG A 1 191 ? -13.348 16.726 54.860 1.00 93.94 191 ARG A O 1
ATOM 1551 N N . GLU A 1 192 ? -11.785 15.440 53.875 1.00 92.44 192 GLU A N 1
ATOM 1552 C CA . GLU A 1 192 ? -10.957 15.269 55.076 1.00 92.44 192 GLU A CA 1
ATOM 1553 C C . GLU A 1 192 ? -10.369 16.610 55.540 1.00 92.44 192 GLU A C 1
ATOM 1555 O O . GLU A 1 192 ? -10.485 16.950 56.719 1.00 92.44 192 GLU A O 1
ATOM 1560 N N . PHE A 1 193 ? -9.853 17.419 54.610 1.00 90.31 193 PHE A N 1
ATOM 1561 C CA . PHE A 1 193 ? -9.351 18.766 54.890 1.00 90.31 193 PHE A CA 1
ATOM 1562 C C . PHE A 1 193 ? -10.440 19.690 55.462 1.00 90.31 193 PHE A C 1
ATOM 1564 O O . PHE A 1 193 ? -10.257 20.285 56.522 1.00 90.31 193 PHE A O 1
ATOM 1571 N N . GLN A 1 194 ? -11.616 19.735 54.830 1.00 91.25 194 GLN A N 1
ATOM 1572 C CA . GLN A 1 194 ? -12.765 20.514 55.312 1.00 91.25 194 GLN A CA 1
ATOM 1573 C C . GLN A 1 194 ? -13.240 20.076 56.708 1.00 91.25 194 GLN A C 1
ATOM 1575 O O . GLN A 1 194 ? -13.634 20.900 57.535 1.00 91.25 194 GLN A O 1
ATOM 1580 N N . SER A 1 195 ? -13.207 18.772 57.004 1.00 91.62 195 SER A N 1
ATOM 1581 C CA . SER A 1 195 ? -13.568 18.279 58.335 1.00 91.62 195 SER A CA 1
ATOM 1582 C C . SER A 1 195 ? -12.528 18.644 59.397 1.00 91.62 195 SER A C 1
ATOM 1584 O O . SER A 1 195 ? -12.910 18.819 60.555 1.00 91.62 195 SER A O 1
ATOM 1586 N N . ALA A 1 196 ? -11.247 18.747 59.035 1.00 88.62 196 ALA A N 1
ATOM 1587 C CA . ALA A 1 196 ? -10.196 19.217 59.933 1.00 88.62 196 ALA A CA 1
ATOM 1588 C C . ALA A 1 196 ? -10.341 20.720 60.221 1.00 88.62 196 ALA A C 1
ATOM 1590 O O . ALA A 1 196 ? -10.299 21.121 61.382 1.00 88.62 196 ALA A O 1
ATOM 1591 N N . GLU A 1 197 ? -10.615 21.530 59.196 1.00 90.50 197 GLU A N 1
ATOM 1592 C CA . GLU A 1 197 ? -10.831 22.977 59.326 1.00 90.50 197 GLU A CA 1
ATOM 1593 C C . GLU A 1 197 ? -12.002 23.303 60.271 1.00 90.50 197 GLU A C 1
ATOM 1595 O O . GLU A 1 197 ? -11.866 24.119 61.182 1.00 90.50 197 GLU A O 1
ATOM 1600 N N . LYS A 1 198 ? -13.130 22.588 60.148 1.00 90.12 198 LYS A N 1
ATOM 1601 C CA . LYS A 1 198 ? -14.269 22.745 61.073 1.00 90.12 198 LYS A CA 1
ATOM 1602 C C . LYS A 1 198 ? -13.918 22.423 62.526 1.00 90.12 198 LYS A C 1
ATOM 1604 O O . LYS A 1 198 ? -14.372 23.130 63.422 1.00 90.12 198 LYS A O 1
ATOM 1609 N N . ARG A 1 199 ? -13.120 21.373 62.762 1.00 89.56 199 ARG A N 1
ATOM 1610 C CA . ARG A 1 199 ? -12.674 20.993 64.116 1.00 89.56 199 ARG A CA 1
ATOM 1611 C C . ARG A 1 199 ? -11.770 22.065 64.723 1.00 89.56 199 ARG A C 1
ATOM 1613 O O . ARG A 1 199 ? -11.916 22.365 65.901 1.00 89.56 199 ARG A O 1
ATOM 1620 N N . ILE A 1 200 ? -10.884 22.662 63.923 1.00 87.94 200 ILE A N 1
ATOM 1621 C CA . ILE A 1 200 ? -10.007 23.756 64.363 1.00 87.94 200 ILE A CA 1
ATOM 1622 C C . ILE A 1 200 ? -10.836 24.993 64.731 1.00 87.94 200 ILE A C 1
ATOM 1624 O O . ILE A 1 200 ? -10.680 25.516 65.832 1.00 87.94 200 ILE A O 1
ATOM 1628 N N . ASN A 1 201 ? -11.773 25.403 63.870 1.00 86.56 201 ASN A N 1
ATOM 1629 C CA . ASN A 1 201 ? -12.618 26.576 64.123 1.00 86.56 201 ASN A CA 1
ATOM 1630 C C . ASN A 1 201 ? -13.500 26.415 65.377 1.00 86.56 201 ASN A C 1
ATOM 1632 O O . ASN A 1 201 ? -13.676 27.378 66.118 1.00 86.56 201 ASN A O 1
ATOM 1636 N N . GLN A 1 202 ? -14.008 25.205 65.652 1.00 88.12 202 GLN A N 1
ATOM 1637 C CA . GLN A 1 202 ? -14.750 24.913 66.889 1.00 88.12 202 GLN A CA 1
ATOM 1638 C C . GLN A 1 202 ? -13.887 25.068 68.145 1.00 88.12 202 GLN A C 1
ATOM 1640 O O . GLN A 1 202 ? -14.315 25.709 69.101 1.00 88.12 202 GLN A O 1
ATOM 1645 N N . VAL A 1 203 ? -12.673 24.508 68.145 1.00 86.25 203 VAL A N 1
ATOM 1646 C CA . VAL A 1 203 ? -11.751 24.632 69.287 1.00 86.25 203 VAL A CA 1
ATOM 1647 C C . VAL A 1 203 ? -11.363 26.094 69.507 1.00 86.25 203 VAL A C 1
ATOM 1649 O O . VAL A 1 203 ? -11.313 26.554 70.642 1.00 86.25 203 VAL A O 1
ATOM 1652 N N . GLN A 1 204 ? -11.140 26.845 68.429 1.00 83.62 204 GLN A N 1
ATOM 1653 C CA . GLN A 1 204 ? -10.763 28.252 68.509 1.00 83.62 204 GLN A CA 1
ATOM 1654 C C . GLN A 1 204 ? -11.900 29.140 69.042 1.00 83.62 204 GLN A C 1
ATOM 1656 O O . GLN A 1 204 ? -11.628 30.041 69.826 1.00 83.62 204 GLN A O 1
ATOM 1661 N N . GLN A 1 205 ? -13.163 28.860 68.692 1.00 83.00 205 GLN A N 1
ATOM 1662 C CA . GLN A 1 205 ? -14.320 29.524 69.310 1.00 83.00 205 GLN A CA 1
ATOM 1663 C C . GLN A 1 205 ? -14.425 29.228 70.808 1.00 83.00 205 GLN A C 1
ATOM 1665 O O . GLN A 1 205 ? -14.653 30.146 71.588 1.00 83.00 205 GLN A O 1
ATOM 1670 N N . GLN A 1 206 ? -14.209 27.975 71.211 1.00 82.44 206 GLN A N 1
ATOM 1671 C CA . GLN A 1 206 ? -14.307 27.576 72.613 1.00 82.44 206 GLN A CA 1
ATOM 1672 C C . GLN A 1 206 ? -13.233 28.234 73.496 1.00 82.44 206 GLN A C 1
ATOM 1674 O O . GLN A 1 206 ? -13.503 28.546 74.645 1.00 82.44 206 GLN A O 1
ATOM 1679 N N . PHE A 1 207 ? -12.047 28.517 72.950 1.00 79.25 207 PHE A N 1
ATOM 1680 C CA . PHE A 1 207 ? -10.984 29.254 73.648 1.00 79.25 207 PHE A CA 1
ATOM 1681 C C . PHE A 1 207 ? -11.192 30.778 73.721 1.00 79.25 207 PHE A C 1
ATOM 1683 O O . PHE A 1 207 ? -10.452 31.439 74.440 1.00 79.25 207 PHE A O 1
ATOM 1690 N N . CYS A 1 208 ? -12.124 31.358 72.957 1.00 73.56 208 CYS A N 1
ATOM 1691 C CA . CYS A 1 208 ? -12.395 32.801 72.984 1.00 73.56 208 CYS A CA 1
ATOM 1692 C C . CYS A 1 208 ? -13.555 33.193 73.916 1.00 73.56 208 CYS A C 1
ATOM 1694 O O . CYS A 1 208 ? -13.788 34.388 74.090 1.00 73.56 208 CYS A O 1
ATOM 1696 N N . GLU A 1 209 ? -14.288 32.222 74.469 1.00 65.94 209 GLU A N 1
ATOM 1697 C CA . GLU A 1 209 ? -15.396 32.456 75.411 1.00 65.94 209 GLU A CA 1
ATOM 1698 C C . GLU A 1 209 ? -15.007 32.275 76.895 1.00 65.94 209 GLU A C 1
ATOM 1700 O O . GLU A 1 209 ? -15.799 32.656 77.757 1.00 65.94 209 GLU A O 1
ATOM 1705 N N . ASP A 1 210 ? -13.800 31.770 77.187 1.00 53.62 210 ASP A N 1
ATOM 1706 C CA . ASP A 1 210 ? -13.185 31.687 78.530 1.00 53.62 210 ASP A CA 1
ATOM 1707 C C . ASP A 1 210 ? -12.213 32.859 78.787 1.00 53.62 210 ASP A C 1
ATOM 1709 O O . ASP A 1 210 ? -12.169 33.360 79.937 1.00 53.62 210 ASP A O 1
#

Sequence (210 aa):
MYIKIREIKDQDYPRQVIDEKTAKSYCGQVVYNKDLGLKKLVSVNGEQLDPDDIAVPCGQIAKSYFNDSFKLYYKEKNQEGEKGDKFRNQDLSKQWADIENEHFINWVRTASFSNFEKLWGKIEGSLKKEQGTFKLVVENNYDTDYFGGGKSIVLRNSSFLGGQQYIAVYLLLGLGLGLAGFGGYFLKNYREFQSAEKRINQVQQQFCED

Radius of gyration: 30.43 Å; chains: 1; bounding box: 51×51×106 Å

Secondary structure (DSSP, 8-state):
---------S-SS-SS---HHHHHHHHTT--BGGGG--SS-B-TTSPBPPTTSBPBT-SHHHHT----EEEEE------PPPPP-----S-TTTBSS-TT-HHHHHHHS--SSSS---------S---GGG---EEEEE-----GGGT--------PPBTTBS--HHHHHHHHHHHHHHHHHHHHHHHHHHHHHHHHHHHHHHHHHTT--

Organism: Pseudocohnilembus persalinus (NCBI:txid266149)

pLDDT: mean 77.02, std 18.1, range [22.17, 97.25]

InterPro domains:
  IPR005045 CDC50/LEM3 family [PF03381] (47-174)
  IPR005045 CDC50/LEM3 family [PTHR10926] (52-178)

Foldseek 3Di:
DDPPPDDPPPPPPDPDDDDQVRQCVNAPQFFFLLSLPDPAQFFQVGAHEDRGDGAVVGHDLLSLQDDKDKDKDFDDDDDDDDQDDDDDDDDRRRYRDDRSDPSSVQSSPDDPDPDDDTDPDDDPDDPDPVRDDMDMDMRDDRDPVVPPDDDDDDDADADPVGGDPVVVVVVVVVVVVVVVVVVVVVVVVVVVVVVVVVVVVVVVVVVVVD